Protein AF-A0A2D4WPA9-F1 (afdb_monomer)

Nearest PDB structures (foldseek):
  6ttk-assembly4_D  TM=6.549E-01  e=1.447E+00  Homo sapiens
  7xot-assembly1_A  TM=6.791E-01  e=1.625E+00  Homo sapiens
  1zvp-assembly2_B  TM=2.122E-01  e=2.532E-01  Vibrio cholerae
  6vcf-assembly2_B  TM=2.264E-01  e=2.586E+00  Nitrosotalea devaniterrae
  6vcg-assembly4_D  TM=2.294E-01  e=3.664E+00  Nitrosotalea devaniterrae

Sequence (294 aa):
MNHENDHQGMPASQEPIHELRAHLDFESESWNGSGQDLKKTADGAGKDDMNFWHDAFDPAREMSAYHRLAIEPMRMNDLLSIWKFGSTSREGRNIILDCEVACAKVDDPLKVLRTLHQRTVDLVGRDTAEGLLILDDDALALYAASFEINELQMVRVNGPIDRGDITAMLENATSGNSILEAEMRSECSVEWRLNGPAIIESRNLDMIAAALGADMARYVEAFLGLEAGNIPRPPQETMIQLLARTNSILVSPQDTQIADASIEIGIRSNVQGAIESELVFLRPHGIWQPREAA

Solvent-accessible surface area (backbone atoms only — not comparable to full-atom values): 17761 Å² total; per-residue (Å²): 136,89,85,82,90,79,85,76,79,77,86,78,86,76,67,69,60,66,55,56,54,55,72,67,60,76,85,83,85,91,79,94,79,87,83,84,89,87,83,87,86,82,88,83,87,80,92,77,100,62,95,76,86,85,75,61,67,60,80,91,45,86,71,59,83,50,46,59,48,73,41,76,65,54,55,69,70,56,50,53,55,32,52,60,63,55,54,81,52,96,68,43,37,36,35,36,77,45,72,43,67,79,45,68,72,47,99,57,54,66,61,50,51,53,52,44,56,74,60,28,75,85,69,88,70,84,85,77,89,78,90,68,45,52,28,44,76,66,48,45,51,50,48,60,69,38,36,43,66,45,32,41,30,35,36,32,31,55,65,88,78,56,71,68,59,51,51,42,27,50,55,27,48,77,70,72,42,61,45,56,75,57,35,82,52,36,48,33,37,35,41,37,28,68,93,33,55,24,39,38,35,24,61,47,64,65,36,55,19,41,47,50,18,49,50,52,21,49,53,52,22,60,77,68,73,49,63,88,84,73,46,64,57,48,58,43,69,59,40,44,54,50,42,75,73,43,54,35,86,43,74,50,77,88,44,47,48,80,53,101,56,36,38,40,35,32,28,13,61,43,97,89,50,65,65,65,31,29,46,33,40,33,63,91,74,66,43,66,44,83,43,77,51,131

Structure (mmCIF, N/CA/C/O backbone):
data_AF-A0A2D4WPA9-F1
#
_entry.id   AF-A0A2D4WPA9-F1
#
loop_
_atom_site.group_PDB
_atom_site.id
_atom_site.type_symbol
_atom_site.label_atom_id
_atom_site.label_alt_id
_atom_site.label_comp_id
_atom_site.label_asym_id
_atom_site.label_entity_id
_atom_site.label_seq_id
_atom_site.pdbx_PDB_ins_code
_atom_site.Cartn_x
_atom_site.Cartn_y
_atom_site.Cartn_z
_atom_site.occupancy
_atom_site.B_iso_or_equiv
_atom_site.auth_seq_id
_atom_site.auth_comp_id
_atom_site.auth_asym_id
_atom_site.auth_atom_id
_atom_site.pdbx_PDB_model_num
ATOM 1 N N . MET A 1 1 ? -44.478 -47.345 4.285 1.00 39.09 1 MET A N 1
ATOM 2 C CA . MET A 1 1 ? -43.467 -47.190 3.221 1.00 39.09 1 MET A CA 1
ATOM 3 C C . MET A 1 1 ? -43.540 -45.751 2.771 1.00 39.09 1 MET A C 1
ATOM 5 O O . MET A 1 1 ? -44.616 -45.298 2.409 1.00 39.09 1 MET A O 1
ATOM 9 N N . ASN A 1 2 ? -42.426 -45.058 2.966 1.00 33.72 2 ASN A N 1
ATOM 10 C CA . ASN A 1 2 ? -42.236 -43.618 2.833 1.00 33.72 2 ASN A CA 1
ATOM 11 C C . ASN A 1 2 ? -42.382 -43.153 1.382 1.00 33.72 2 ASN A C 1
ATOM 13 O O . ASN A 1 2 ? -42.003 -43.904 0.490 1.00 33.72 2 ASN A O 1
ATOM 17 N N . HIS A 1 3 ? -42.860 -41.922 1.186 1.00 36.56 3 HIS A N 1
ATOM 18 C CA . HIS A 1 3 ? -42.228 -40.884 0.359 1.00 36.56 3 HIS A CA 1
ATOM 19 C C . HIS A 1 3 ? -43.113 -39.626 0.396 1.00 36.56 3 HIS A C 1
ATOM 21 O O . HIS A 1 3 ? -44.012 -39.470 -0.423 1.00 36.56 3 HIS A O 1
ATOM 27 N N . GLU A 1 4 ? -42.849 -38.736 1.354 1.00 34.62 4 GLU A N 1
ATOM 28 C CA . GLU A 1 4 ? -43.228 -37.325 1.251 1.00 34.62 4 GLU A CA 1
ATOM 29 C C . GLU A 1 4 ? -41.962 -36.534 0.910 1.00 34.62 4 GLU A C 1
ATOM 31 O O . GLU A 1 4 ? -40.932 -36.646 1.577 1.00 34.62 4 GLU A O 1
ATOM 36 N N . ASN A 1 5 ? -42.039 -35.822 -0.213 1.00 41.00 5 ASN A N 1
ATOM 37 C CA . ASN A 1 5 ? -41.076 -34.827 -0.654 1.00 41.00 5 ASN A CA 1
ATOM 38 C C . ASN A 1 5 ? -41.314 -33.550 0.155 1.00 41.00 5 ASN A C 1
ATOM 40 O O . ASN A 1 5 ? -42.236 -32.810 -0.171 1.00 41.00 5 ASN A O 1
ATOM 44 N N . ASP A 1 6 ? -40.445 -33.264 1.120 1.00 33.81 6 ASP A N 1
ATOM 45 C CA . ASP A 1 6 ? -40.305 -31.926 1.693 1.00 33.81 6 ASP A CA 1
ATOM 46 C C . ASP A 1 6 ? -38.920 -31.377 1.342 1.00 33.81 6 ASP A C 1
ATOM 48 O O . ASP A 1 6 ? -37.936 -31.541 2.062 1.00 33.81 6 ASP A O 1
ATOM 52 N N . HIS A 1 7 ? -38.843 -30.705 0.192 1.00 36.00 7 HIS A N 1
ATOM 53 C CA . HIS A 1 7 ? -37.806 -29.712 -0.058 1.00 36.00 7 HIS A CA 1
ATOM 54 C C . HIS A 1 7 ? -38.226 -28.413 0.636 1.00 36.00 7 HIS A C 1
ATOM 56 O O . HIS A 1 7 ? -38.839 -27.540 0.024 1.00 36.00 7 HIS A O 1
ATOM 62 N N . GLN A 1 8 ? -37.899 -28.280 1.922 1.00 33.28 8 GLN A N 1
ATOM 63 C CA . GLN A 1 8 ? -37.850 -26.968 2.558 1.00 33.28 8 GLN A CA 1
ATOM 64 C C . GLN A 1 8 ? -36.519 -26.308 2.197 1.00 33.28 8 GLN A C 1
ATOM 66 O O . GLN A 1 8 ? -35.442 -26.792 2.546 1.00 33.28 8 GLN A O 1
ATOM 71 N N . GLY A 1 9 ? -36.619 -25.223 1.429 1.00 28.89 9 GLY A N 1
ATOM 72 C CA . GLY A 1 9 ? -35.503 -24.351 1.103 1.00 28.89 9 GLY A CA 1
ATOM 73 C C . GLY A 1 9 ? -34.914 -23.745 2.371 1.00 28.89 9 GLY A C 1
ATOM 74 O O . GLY A 1 9 ? -35.620 -23.124 3.162 1.00 28.89 9 GLY A O 1
ATOM 75 N N . MET A 1 10 ? -33.609 -23.928 2.543 1.00 29.67 10 MET A N 1
ATOM 76 C CA . MET A 1 10 ? -32.817 -23.124 3.464 1.00 29.67 10 MET A CA 1
ATOM 77 C C . MET A 1 10 ? -32.814 -21.671 2.971 1.00 29.67 10 MET A C 1
ATOM 79 O O . MET A 1 10 ? -32.539 -21.456 1.786 1.00 29.67 10 MET A O 1
ATOM 83 N N . PRO A 1 11 ? -33.084 -20.668 3.822 1.00 33.34 11 PRO A N 1
ATOM 84 C CA . PRO A 1 11 ? -32.748 -19.301 3.475 1.00 33.34 11 PRO A CA 1
ATOM 85 C C . PRO A 1 11 ? -31.222 -19.155 3.535 1.00 33.34 11 PRO A C 1
ATOM 87 O O . PRO A 1 11 ? -30.592 -19.421 4.557 1.00 33.34 11 PRO A O 1
ATOM 90 N N . ALA A 1 12 ? -30.635 -18.780 2.402 1.00 35.66 12 ALA A N 1
ATOM 91 C CA . ALA A 1 12 ? -29.266 -18.303 2.317 1.00 35.66 12 ALA A CA 1
ATOM 92 C C . ALA A 1 12 ? -29.187 -16.835 2.772 1.00 35.66 12 ALA A C 1
ATOM 94 O O . ALA A 1 12 ? -30.165 -16.098 2.663 1.00 35.66 12 ALA A O 1
ATOM 95 N N . SER A 1 13 ? -27.982 -16.463 3.216 1.00 39.12 13 SER A N 1
ATOM 96 C CA . SER A 1 13 ? -27.465 -15.121 3.527 1.00 39.12 13 SER A CA 1
ATOM 97 C C . SER A 1 13 ? -28.061 -14.399 4.742 1.00 39.12 13 SER A C 1
ATOM 99 O O . SER A 1 13 ? -28.904 -13.516 4.606 1.00 39.12 13 SER A O 1
ATOM 101 N N . GLN A 1 14 ? -27.526 -14.715 5.924 1.00 31.95 14 GLN A N 1
ATOM 102 C CA . GLN A 1 14 ? -27.353 -13.738 7.002 1.00 31.95 14 GLN A CA 1
ATOM 103 C C . GLN A 1 14 ? -25.859 -13.399 7.091 1.00 31.95 14 GLN A C 1
ATOM 105 O O . GLN A 1 14 ? -25.016 -14.296 7.076 1.00 31.95 14 GLN A O 1
ATOM 110 N N . GLU A 1 15 ? -25.540 -12.105 7.098 1.00 35.97 15 GLU A N 1
ATOM 111 C CA . GLU A 1 15 ? -24.182 -11.569 7.217 1.00 35.97 15 GLU A CA 1
ATOM 112 C C . GLU A 1 15 ? -23.576 -11.968 8.574 1.00 35.97 15 GLU A C 1
ATOM 114 O O . GLU A 1 15 ? -24.039 -11.487 9.612 1.00 35.97 15 GLU A O 1
ATOM 119 N N . PRO A 1 16 ? -22.525 -12.811 8.610 1.00 38.59 16 PRO A N 1
ATOM 120 C CA . PRO A 1 16 ? -22.039 -13.389 9.865 1.00 38.59 16 PRO A CA 1
ATOM 121 C C . PRO A 1 16 ? -21.521 -12.343 10.859 1.00 38.59 16 PRO A C 1
ATOM 123 O O . PRO A 1 16 ? -21.517 -12.573 12.066 1.00 38.59 16 PRO A O 1
ATOM 126 N N . ILE A 1 17 ? -21.063 -11.185 10.371 1.00 38.66 17 ILE A N 1
ATOM 127 C CA . ILE A 1 17 ? -20.378 -10.187 11.200 1.00 38.66 17 ILE A CA 1
ATOM 128 C C . ILE A 1 17 ? -21.333 -9.178 11.826 1.00 38.66 17 ILE A C 1
ATOM 130 O O . ILE A 1 17 ? -21.086 -8.768 12.959 1.00 38.66 17 ILE A O 1
ATOM 134 N N . HIS A 1 18 ? -22.442 -8.830 11.171 1.00 33.34 18 HIS A N 1
ATOM 135 C CA . HIS A 1 18 ? -23.473 -8.013 11.812 1.00 33.34 18 HIS A CA 1
ATOM 136 C C . HIS A 1 18 ? -24.109 -8.753 12.998 1.00 33.34 18 HIS A C 1
ATOM 138 O O . HIS A 1 18 ? -24.313 -8.143 14.045 1.00 33.34 18 HIS A O 1
ATOM 144 N N . GLU A 1 19 ? -24.305 -10.074 12.901 1.00 32.19 19 GLU A N 1
ATOM 145 C CA . GLU A 1 19 ? -24.762 -10.904 14.028 1.00 32.19 19 GLU A CA 1
ATOM 146 C C . GLU A 1 19 ? -23.682 -11.103 15.105 1.00 32.19 19 GLU A C 1
ATOM 148 O O . GLU A 1 19 ? -23.977 -11.009 16.296 1.00 32.19 19 GLU A O 1
ATOM 153 N N . LEU A 1 20 ? -22.410 -11.300 14.729 1.00 33.03 20 LEU A N 1
ATOM 154 C CA . LEU A 1 20 ? -21.301 -11.375 15.696 1.00 33.03 20 LEU A CA 1
ATOM 155 C C . LEU A 1 20 ? -21.081 -10.052 16.450 1.00 33.03 20 LEU A C 1
ATOM 157 O O . LEU A 1 20 ? -20.735 -10.084 17.631 1.00 33.03 20 LEU A O 1
ATOM 161 N N . ARG A 1 21 ? -21.293 -8.905 15.789 1.00 33.47 21 ARG A N 1
ATOM 162 C CA . ARG A 1 21 ? -21.271 -7.567 16.404 1.00 33.47 21 ARG A CA 1
ATOM 163 C C . ARG A 1 21 ? -22.484 -7.363 17.316 1.00 33.47 21 ARG A C 1
ATOM 165 O O . ARG A 1 21 ? -22.299 -6.942 18.450 1.00 33.47 21 ARG A O 1
ATOM 172 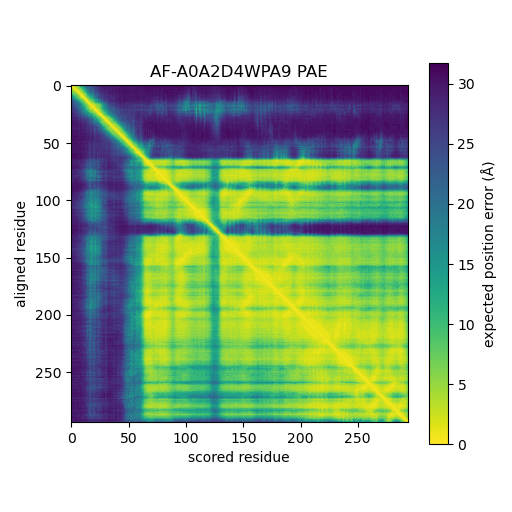N N . ALA A 1 22 ? -23.680 -7.768 16.885 1.00 35.09 22 ALA A N 1
ATOM 173 C CA . ALA A 1 22 ? -24.897 -7.709 17.701 1.00 35.09 22 ALA A CA 1
ATOM 174 C C . ALA A 1 22 ? -24.840 -8.614 18.950 1.00 35.09 22 ALA A C 1
ATOM 176 O O . ALA A 1 22 ? -25.460 -8.316 19.964 1.00 35.09 22 ALA A O 1
ATOM 177 N N . HIS A 1 23 ? -24.069 -9.707 18.927 1.00 32.44 23 HIS A N 1
ATOM 178 C CA . HIS A 1 23 ? -23.844 -10.559 20.104 1.00 32.44 23 HIS A CA 1
ATOM 179 C C . HIS A 1 23 ? -22.839 -9.993 21.123 1.00 32.44 23 HIS A C 1
ATOM 181 O O . HIS A 1 23 ? -22.678 -10.572 22.200 1.00 32.44 23 HIS A O 1
ATOM 187 N N . LEU A 1 24 ? -22.157 -8.892 20.797 1.00 35.00 24 LEU A N 1
ATOM 188 C CA . LEU A 1 24 ? -21.303 -8.145 21.725 1.00 35.00 24 LEU A CA 1
ATOM 189 C C . LEU A 1 24 ? -22.039 -6.959 22.374 1.00 35.00 24 LEU A C 1
ATOM 191 O O . LEU A 1 24 ? -21.491 -6.361 23.302 1.00 35.00 24 LEU A O 1
ATOM 195 N N . ASP A 1 25 ? -23.280 -6.675 21.959 1.00 30.05 25 ASP A N 1
ATOM 196 C CA . ASP A 1 25 ? -24.160 -5.712 22.620 1.00 30.05 25 ASP A CA 1
ATOM 197 C C . ASP A 1 25 ? -24.739 -6.336 23.897 1.00 30.05 25 ASP A C 1
ATOM 199 O O . ASP A 1 25 ? -25.668 -7.147 23.881 1.00 30.05 25 ASP A O 1
ATOM 203 N N . PHE A 1 26 ? -24.174 -5.961 25.042 1.00 28.86 26 PHE A N 1
ATOM 204 C CA . PHE A 1 26 ? -24.827 -6.168 26.328 1.00 28.86 26 PHE A CA 1
ATOM 205 C C . PHE A 1 26 ? -25.974 -5.147 26.457 1.00 28.86 26 PHE A C 1
ATOM 207 O O . PHE A 1 26 ? -25.735 -3.944 26.429 1.00 28.86 26 PHE A O 1
ATOM 214 N N . GLU A 1 27 ? -27.209 -5.648 26.574 1.00 26.61 27 GLU A N 1
ATOM 215 C C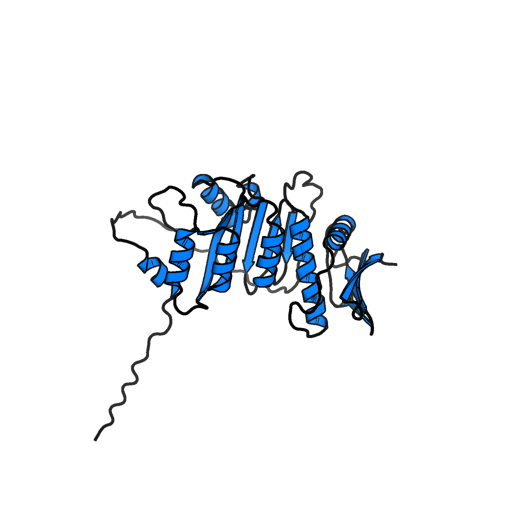A . GLU A 1 27 ? -28.458 -4.940 26.931 1.00 26.61 27 GLU A CA 1
ATOM 216 C C . GLU A 1 27 ? -28.228 -3.745 27.892 1.00 26.61 27 GLU A C 1
ATOM 218 O O . GLU A 1 27 ? -27.444 -3.856 28.831 1.00 26.61 27 GLU A O 1
ATOM 223 N N . SER A 1 28 ? -28.911 -2.596 27.862 1.00 27.03 28 SER A N 1
ATOM 224 C CA . SER A 1 28 ? -29.999 -2.015 27.065 1.00 27.03 28 SER A CA 1
ATOM 225 C C . SER A 1 28 ? -30.259 -0.612 27.649 1.00 27.03 28 SER A C 1
ATOM 227 O O . SER A 1 28 ? -30.214 -0.485 28.869 1.00 27.03 28 SER A O 1
ATOM 229 N N . GLU A 1 29 ? -30.641 0.389 26.852 1.00 24.69 29 GLU A N 1
ATOM 230 C CA . GLU A 1 29 ? -31.833 1.213 27.134 1.00 24.69 29 GLU A CA 1
ATOM 231 C C . GLU A 1 29 ? -32.173 2.118 25.939 1.00 24.69 29 GLU A C 1
ATOM 233 O O . GLU A 1 29 ? -31.352 2.844 25.387 1.00 24.69 29 GLU A O 1
ATOM 238 N N . SER A 1 30 ? -33.429 2.014 25.516 1.00 27.59 30 SER A N 1
ATOM 239 C CA . SER A 1 30 ? -34.015 2.648 24.341 1.00 27.59 30 SER A CA 1
ATOM 240 C C . SER A 1 30 ? -34.142 4.164 24.484 1.00 27.59 30 SER A C 1
ATOM 242 O O . SER A 1 30 ? -34.733 4.641 25.458 1.00 27.59 30 SER A O 1
ATOM 244 N N . TRP A 1 31 ? -33.756 4.910 23.448 1.00 25.52 31 TRP A N 1
ATOM 245 C CA . TRP A 1 31 ? -34.232 6.278 23.255 1.00 25.52 31 TRP A CA 1
ATOM 246 C C . TRP A 1 31 ? -34.827 6.462 21.856 1.00 25.52 31 TRP A C 1
ATOM 248 O O . TRP A 1 31 ? -34.162 6.287 20.839 1.00 25.52 31 TRP A O 1
ATOM 258 N N . ASN A 1 32 ? -36.121 6.789 21.827 1.00 32.06 32 ASN A N 1
ATOM 259 C CA . ASN A 1 32 ? -36.870 7.161 20.633 1.00 32.06 32 ASN A CA 1
ATOM 260 C C . ASN A 1 32 ? -36.455 8.569 20.188 1.00 32.06 32 ASN A C 1
ATOM 262 O O . ASN A 1 32 ? -36.718 9.538 20.900 1.00 32.06 32 ASN A O 1
ATOM 266 N N . GLY A 1 33 ? -35.883 8.687 18.992 1.00 27.03 33 GLY A N 1
ATOM 267 C CA . GLY A 1 33 ? -35.558 9.962 18.354 1.00 27.03 33 GLY A CA 1
ATOM 268 C C . GLY A 1 33 ? -35.933 9.932 16.878 1.00 27.03 33 GLY A C 1
ATOM 269 O O . GLY A 1 33 ? -35.216 9.391 16.050 1.00 27.03 33 GLY A O 1
ATOM 270 N N . SER A 1 34 ? -37.100 10.479 16.565 1.00 27.34 34 SER A N 1
ATOM 271 C CA . SER A 1 34 ? -37.659 10.651 15.226 1.00 27.34 34 SER A CA 1
ATOM 272 C C . SER A 1 34 ? -36.851 11.603 14.334 1.00 27.34 34 SER A C 1
ATOM 274 O O . SER A 1 34 ? -36.525 12.699 14.785 1.00 27.34 34 SER A O 1
ATOM 276 N N . GLY A 1 35 ? -36.775 11.297 13.033 1.00 25.38 35 GLY A N 1
ATOM 277 C CA . GLY A 1 35 ? -37.121 12.287 12.003 1.00 25.38 35 GLY A CA 1
ATOM 278 C C . GLY A 1 35 ? -36.128 12.541 10.861 1.00 25.38 35 GLY A C 1
ATOM 279 O O . GLY A 1 35 ? -35.092 13.151 11.075 1.00 25.38 35 GLY A O 1
ATOM 280 N N . GLN A 1 36 ? -36.611 12.232 9.646 1.00 28.16 36 GLN A N 1
ATOM 281 C CA . GLN A 1 36 ? -36.424 12.954 8.368 1.00 28.16 36 GLN A CA 1
ATOM 282 C C . GLN A 1 36 ? -35.082 12.786 7.632 1.00 28.16 36 GLN A C 1
ATOM 284 O O . GLN A 1 36 ? -34.040 13.257 8.055 1.00 28.16 36 GLN A O 1
ATOM 289 N N . ASP A 1 37 ? -35.080 11.977 6.567 1.00 28.56 37 ASP A N 1
ATOM 290 C CA . ASP A 1 37 ? -35.352 12.355 5.159 1.00 28.56 37 ASP A CA 1
ATOM 291 C C . ASP A 1 37 ? -34.144 13.019 4.487 1.00 28.56 37 ASP A C 1
ATOM 293 O O . ASP A 1 37 ? -33.865 14.184 4.741 1.00 28.56 37 ASP A O 1
ATOM 297 N N . LEU A 1 38 ? -33.531 12.329 3.516 1.00 29.67 38 LEU A N 1
ATOM 298 C CA . LEU A 1 38 ? -33.080 12.953 2.268 1.00 29.67 38 LEU A CA 1
ATOM 299 C C . LEU A 1 38 ? -32.934 11.913 1.147 1.00 29.67 38 LEU A C 1
ATOM 301 O O . LEU A 1 38 ? -32.297 10.871 1.268 1.00 29.67 38 LEU A O 1
ATOM 305 N N . LYS A 1 39 ? -33.626 12.219 0.049 1.00 29.94 39 LYS A N 1
ATOM 306 C CA . LYS A 1 39 ? -33.758 11.449 -1.187 1.00 29.94 39 LYS A CA 1
ATOM 307 C C . LYS A 1 39 ? -32.549 11.637 -2.109 1.00 29.94 39 LYS A C 1
ATOM 309 O O . LYS A 1 39 ? -32.106 12.759 -2.302 1.00 29.94 39 LYS A O 1
ATOM 314 N N . LYS A 1 40 ? -32.217 10.538 -2.798 1.00 29.59 40 LYS A N 1
ATOM 315 C CA . LYS A 1 40 ? -31.890 10.387 -4.234 1.00 29.59 40 LYS A CA 1
ATOM 316 C C . LYS A 1 40 ? -31.142 11.528 -4.942 1.00 29.59 40 LYS A C 1
ATOM 318 O O . LYS A 1 40 ? -31.755 12.540 -5.258 1.00 29.59 40 LYS A O 1
ATOM 323 N N . THR A 1 41 ? -30.002 11.165 -5.526 1.00 28.70 41 THR A N 1
ATOM 324 C CA . THR A 1 41 ? -29.766 11.335 -6.972 1.00 28.70 41 THR A CA 1
ATOM 325 C C . THR A 1 41 ? -28.960 10.157 -7.506 1.00 28.70 41 THR A C 1
ATOM 327 O O . THR A 1 41 ? -28.086 9.632 -6.826 1.00 28.70 41 THR A O 1
ATOM 330 N N . ALA A 1 42 ? -29.344 9.724 -8.701 1.00 29.48 42 ALA A N 1
ATOM 331 C CA . ALA A 1 42 ? -28.822 8.588 -9.435 1.00 29.48 42 ALA A CA 1
ATOM 332 C C . ALA A 1 42 ? -27.912 9.048 -10.588 1.00 29.48 42 ALA A C 1
ATOM 334 O O . ALA A 1 42 ? -27.917 10.224 -10.950 1.00 29.48 42 ALA A O 1
ATOM 335 N N . ASP A 1 43 ? -27.282 8.041 -11.193 1.00 27.16 43 ASP A N 1
ATOM 336 C CA . ASP A 1 43 ? -26.805 7.946 -12.578 1.00 27.16 43 ASP A CA 1
ATOM 337 C C . ASP A 1 43 ? -25.397 8.456 -12.918 1.00 27.16 43 ASP A C 1
ATOM 339 O O . ASP A 1 43 ? -25.078 9.635 -12.798 1.00 27.16 43 ASP A O 1
ATOM 343 N N . GLY A 1 44 ? -24.592 7.543 -13.484 1.00 26.66 44 GLY A N 1
ATOM 344 C CA . GLY A 1 44 ? -23.407 7.893 -14.271 1.00 26.66 44 GLY A CA 1
ATOM 345 C C . GLY A 1 44 ? -22.353 6.795 -14.409 1.00 26.66 44 GLY A C 1
ATOM 346 O O . GLY A 1 44 ? -21.274 6.916 -13.850 1.00 26.66 44 GLY A O 1
ATOM 347 N N . ALA A 1 45 ? -22.649 5.734 -15.162 1.00 30.34 45 ALA A N 1
ATOM 348 C CA . ALA A 1 45 ? -21.690 4.700 -15.559 1.00 30.34 45 ALA A CA 1
ATOM 349 C C . ALA A 1 45 ? -20.637 5.214 -16.566 1.00 30.34 45 ALA A C 1
ATOM 351 O O . ALA A 1 45 ? -20.976 5.979 -17.468 1.00 30.34 45 ALA A O 1
ATOM 352 N N . GLY A 1 46 ? -19.407 4.691 -16.503 1.00 26.58 46 GLY A N 1
ATOM 353 C CA . GLY A 1 46 ? -18.413 4.844 -17.571 1.00 26.58 46 GLY A CA 1
ATOM 354 C C . GLY A 1 46 ? -17.065 4.204 -17.237 1.00 26.58 46 GLY A C 1
ATOM 355 O O . GLY A 1 46 ? -16.378 4.665 -16.341 1.00 26.58 46 GLY A O 1
ATOM 356 N N . LYS A 1 47 ? -16.730 3.127 -17.956 1.00 36.06 47 LYS A N 1
ATOM 357 C CA . LYS A 1 47 ? -15.454 2.394 -17.941 1.00 36.06 47 LYS A CA 1
ATOM 358 C C . LYS A 1 47 ? -14.271 3.291 -18.318 1.00 36.06 47 LYS A C 1
ATOM 360 O O . LYS A 1 47 ? -14.408 4.004 -19.303 1.00 36.06 47 LYS A O 1
ATOM 365 N N . ASP A 1 48 ? -13.134 3.111 -17.644 1.00 31.03 48 ASP A N 1
ATOM 366 C CA . ASP A 1 48 ? -11.783 3.156 -18.226 1.00 31.03 48 ASP A CA 1
ATOM 367 C C . ASP A 1 48 ? -10.792 2.467 -17.261 1.00 31.03 48 ASP A C 1
ATOM 369 O O . ASP A 1 48 ? -10.518 2.968 -16.175 1.00 31.03 48 ASP A O 1
ATOM 373 N N . ASP A 1 49 ? -10.288 1.290 -17.658 1.00 34.00 49 ASP A N 1
ATOM 374 C CA . ASP A 1 49 ? -9.194 0.556 -16.997 1.00 34.00 49 ASP A CA 1
ATOM 375 C C . ASP A 1 49 ? -7.852 1.195 -17.398 1.00 34.00 49 ASP A C 1
ATOM 377 O O . ASP A 1 49 ? -7.184 0.749 -18.336 1.00 34.00 49 ASP A O 1
ATOM 381 N N . MET A 1 50 ? -7.473 2.282 -16.730 1.00 36.22 50 MET A N 1
ATOM 382 C CA . MET A 1 50 ? -6.185 2.958 -16.898 1.00 36.22 50 MET A CA 1
ATOM 383 C C . MET A 1 50 ? -5.679 3.350 -15.509 1.00 36.22 50 MET A C 1
ATOM 385 O O . MET A 1 50 ? -6.248 4.254 -14.905 1.00 36.22 50 MET A O 1
ATOM 389 N N . ASN A 1 51 ? -4.606 2.715 -15.022 1.00 39.50 51 ASN A N 1
ATOM 390 C CA . ASN A 1 51 ? -3.933 3.121 -13.782 1.00 39.50 51 ASN A CA 1
ATOM 391 C C . ASN A 1 51 ? -3.477 4.587 -13.924 1.00 39.50 51 ASN A C 1
ATOM 393 O O . ASN A 1 51 ? -2.481 4.880 -14.595 1.00 39.50 51 ASN A O 1
ATOM 397 N N . PHE A 1 52 ? -4.240 5.513 -13.345 1.00 39.06 52 PHE A N 1
ATOM 398 C CA . PHE A 1 52 ? -4.116 6.949 -13.577 1.00 39.06 52 PHE A CA 1
ATOM 399 C C . PHE A 1 52 ? -3.452 7.628 -12.375 1.00 39.06 52 PHE A C 1
ATOM 401 O O . PHE A 1 52 ? -4.030 7.742 -11.297 1.00 39.06 52 PHE A O 1
ATOM 408 N N . TRP A 1 53 ? -2.222 8.101 -12.571 1.00 51.12 53 TRP A N 1
ATOM 409 C CA . TRP A 1 53 ? -1.401 8.743 -11.545 1.00 51.12 53 TRP A CA 1
ATOM 410 C C . TRP A 1 53 ? -1.280 10.238 -11.829 1.00 51.12 53 TRP A C 1
ATOM 412 O O . TRP A 1 53 ? -0.363 10.650 -12.534 1.00 51.12 53 TRP A O 1
ATOM 422 N N . HIS A 1 54 ? -2.209 11.052 -11.323 1.00 37.69 54 HIS A N 1
ATOM 423 C CA . HIS A 1 54 ? -2.236 12.486 -11.653 1.00 37.69 54 HIS A CA 1
ATOM 424 C C . HIS A 1 54 ? -1.910 13.454 -10.507 1.00 37.69 54 HIS A C 1
ATOM 426 O O . HIS A 1 54 ? -1.695 14.630 -10.782 1.00 37.69 54 HIS A O 1
ATOM 432 N N . ASP A 1 55 ? -1.770 12.979 -9.264 1.00 41.44 55 ASP A N 1
ATOM 433 C CA . ASP A 1 55 ? -1.721 13.868 -8.086 1.00 41.44 55 ASP A CA 1
ATOM 434 C C . ASP A 1 55 ? -0.438 13.783 -7.241 1.00 41.44 55 ASP A C 1
ATOM 436 O O . ASP A 1 55 ? -0.391 14.302 -6.125 1.00 41.44 55 ASP A O 1
ATOM 440 N N . ALA A 1 56 ? 0.629 13.146 -7.732 1.00 43.81 56 ALA A N 1
ATOM 441 C CA . ALA A 1 56 ? 1.808 12.912 -6.896 1.00 43.81 56 ALA A CA 1
ATOM 442 C C . ALA A 1 56 ? 2.608 14.192 -6.571 1.00 43.81 56 ALA A C 1
ATOM 444 O O . ALA A 1 56 ? 3.214 14.252 -5.504 1.00 43.81 56 ALA A O 1
ATOM 445 N N . PHE A 1 57 ? 2.616 15.215 -7.433 1.00 44.53 57 PHE A N 1
ATOM 446 C CA . PHE A 1 57 ? 3.459 16.403 -7.245 1.00 44.53 57 PHE A CA 1
ATOM 447 C C . PHE A 1 57 ? 2.852 17.644 -7.920 1.00 44.53 57 PHE A C 1
ATOM 449 O O . PHE A 1 57 ? 3.255 18.025 -9.016 1.00 44.53 57 PHE A O 1
ATOM 456 N N . ASP A 1 58 ? 1.889 18.294 -7.262 1.00 38.56 58 ASP A N 1
ATOM 457 C CA . ASP A 1 58 ? 1.537 19.688 -7.561 1.00 38.56 58 ASP A CA 1
ATOM 458 C C . ASP A 1 58 ? 2.608 20.611 -6.938 1.00 38.56 58 ASP A C 1
ATOM 460 O O . ASP A 1 58 ? 2.681 20.701 -5.710 1.00 38.56 58 ASP A O 1
ATOM 464 N N . PRO A 1 59 ? 3.441 21.320 -7.725 1.00 37.25 59 PRO A N 1
ATOM 465 C CA . PRO A 1 59 ? 4.448 22.237 -7.190 1.00 37.25 59 PRO A CA 1
ATOM 466 C C . PRO A 1 59 ? 3.832 23.455 -6.485 1.00 37.25 59 PRO A C 1
ATOM 468 O O . PRO A 1 59 ? 4.508 24.107 -5.696 1.00 37.25 59 PRO A O 1
ATOM 471 N N . ALA A 1 60 ? 2.553 23.774 -6.726 1.00 37.78 60 ALA A N 1
ATOM 472 C CA . ALA A 1 60 ? 1.840 24.795 -5.958 1.00 37.78 60 ALA A CA 1
ATOM 473 C C . ALA A 1 60 ? 1.472 24.309 -4.541 1.00 37.78 60 ALA A C 1
ATOM 475 O O . ALA A 1 60 ? 1.142 25.125 -3.678 1.00 37.78 60 ALA A O 1
ATOM 476 N N . ARG A 1 61 ? 1.605 23.001 -4.265 1.00 41.19 61 ARG A N 1
ATOM 477 C CA . ARG A 1 61 ? 1.628 22.414 -2.920 1.00 41.19 61 ARG A CA 1
ATOM 478 C C . ARG A 1 61 ? 3.059 22.313 -2.375 1.00 41.19 61 ARG A C 1
ATOM 480 O O . ARG A 1 61 ? 3.409 21.325 -1.740 1.00 41.19 61 ARG A O 1
ATOM 487 N N . GLU A 1 62 ? 3.840 23.392 -2.420 1.00 34.56 62 GLU A N 1
ATOM 488 C CA . GLU A 1 62 ? 4.996 23.594 -1.512 1.00 34.56 62 GLU A CA 1
ATOM 489 C C . GLU A 1 62 ? 4.598 23.597 -0.001 1.00 34.56 62 GLU A C 1
ATOM 491 O O . GLU A 1 62 ? 5.399 23.917 0.875 1.00 34.56 62 GLU A O 1
ATOM 496 N N . MET A 1 63 ? 3.366 23.174 0.324 1.00 36.00 63 MET A N 1
ATOM 497 C CA . MET A 1 63 ? 2.856 22.792 1.642 1.00 36.00 63 MET A CA 1
ATOM 498 C C . MET A 1 63 ? 2.187 21.394 1.684 1.00 36.00 63 MET A C 1
ATOM 500 O O . MET A 1 63 ? 1.355 21.161 2.562 1.00 36.00 63 MET A O 1
ATOM 504 N N . SER A 1 64 ? 2.456 20.443 0.777 1.00 49.09 64 SER A N 1
ATOM 505 C CA . SER A 1 64 ? 1.944 19.075 0.976 1.00 49.09 64 SER A CA 1
ATOM 506 C C . SER A 1 64 ? 2.701 18.435 2.137 1.00 49.09 64 SER A C 1
ATOM 508 O O . SER A 1 64 ? 3.834 17.981 1.994 1.00 49.09 64 SER A O 1
ATOM 510 N N . ALA A 1 65 ? 2.086 18.416 3.317 1.00 66.12 65 ALA A N 1
ATOM 511 C CA . ALA A 1 65 ? 2.692 17.898 4.540 1.00 66.12 65 ALA A CA 1
ATOM 512 C C . ALA A 1 65 ? 2.887 16.358 4.530 1.00 66.12 65 ALA A C 1
ATOM 514 O O . ALA A 1 65 ? 3.316 15.788 5.535 1.00 66.12 65 ALA A O 1
ATOM 515 N N . TYR A 1 66 ? 2.540 15.693 3.421 1.00 80.31 66 TYR A N 1
ATOM 516 C CA . TYR A 1 66 ? 2.586 14.252 3.189 1.00 80.31 66 TYR A CA 1
ATOM 517 C C . TYR A 1 66 ? 2.628 13.935 1.682 1.00 80.31 66 TYR A C 1
ATOM 519 O O . TYR A 1 66 ? 2.330 14.786 0.844 1.00 80.31 66 TYR A O 1
ATOM 527 N N . HIS A 1 67 ? 2.983 12.696 1.353 1.00 84.75 67 HIS A N 1
ATOM 528 C CA . HIS A 1 67 ? 2.994 12.114 0.012 1.00 84.75 67 HIS A CA 1
ATOM 529 C C . HIS A 1 67 ? 1.790 11.182 -0.175 1.00 84.75 67 HIS A C 1
ATOM 531 O O . HIS A 1 67 ? 1.365 10.552 0.792 1.00 84.75 67 HIS A O 1
ATOM 537 N N . ARG A 1 68 ? 1.275 11.048 -1.404 1.00 85.50 68 ARG A N 1
ATOM 538 C CA . ARG A 1 68 ? 0.117 10.199 -1.744 1.00 85.50 68 ARG A CA 1
ATOM 539 C C . ARG A 1 68 ? 0.416 9.307 -2.949 1.00 85.50 68 ARG A C 1
ATOM 541 O O . ARG A 1 68 ? 1.030 9.755 -3.913 1.00 85.50 68 ARG A O 1
ATOM 548 N N . LEU A 1 69 ? -0.036 8.056 -2.895 1.00 84.75 69 LEU A N 1
ATOM 549 C CA . LEU A 1 69 ? 0.185 7.028 -3.911 1.00 84.75 69 LEU A CA 1
ATOM 550 C C . LEU A 1 69 ? -1.072 6.152 -4.065 1.00 84.75 69 LEU A C 1
ATOM 552 O O . LEU A 1 69 ? -1.485 5.531 -3.098 1.00 84.75 69 LEU A O 1
ATOM 556 N N . ALA A 1 70 ? -1.662 6.070 -5.259 1.00 83.56 70 ALA A N 1
ATOM 557 C CA . ALA A 1 70 ? -2.803 5.206 -5.583 1.00 83.56 70 ALA A CA 1
ATOM 558 C C . ALA A 1 70 ? -2.406 3.988 -6.455 1.00 83.56 70 ALA A C 1
ATOM 560 O O . ALA A 1 70 ? -2.317 4.109 -7.669 1.00 83.56 70 ALA A O 1
ATOM 561 N N . ILE A 1 71 ? -2.175 2.810 -5.858 1.00 81.25 71 ILE A N 1
ATOM 562 C CA . ILE A 1 71 ? -1.742 1.577 -6.556 1.00 81.25 71 ILE A CA 1
ATOM 563 C C . ILE A 1 71 ? -2.933 0.692 -6.934 1.00 81.25 71 ILE A C 1
ATOM 565 O O . ILE A 1 71 ? -3.704 0.301 -6.063 1.00 81.25 71 ILE A O 1
ATOM 569 N N . GLU A 1 72 ? -3.013 0.246 -8.189 1.00 75.19 72 GLU A N 1
ATOM 570 C CA . GLU A 1 72 ? -4.088 -0.630 -8.679 1.00 75.19 72 GLU A CA 1
ATOM 571 C C . GLU A 1 72 ? -3.600 -2.027 -9.120 1.00 75.19 72 GLU A C 1
ATOM 573 O O . GLU A 1 72 ? -2.760 -2.160 -10.022 1.00 75.19 72 GLU A O 1
ATOM 578 N N . PRO A 1 73 ? -4.198 -3.112 -8.590 1.00 76.25 73 PRO A N 1
ATOM 579 C CA . PRO A 1 73 ? -4.575 -3.351 -7.191 1.00 76.25 73 PRO A CA 1
ATOM 580 C C . PRO A 1 73 ? -3.399 -3.911 -6.360 1.00 76.25 73 PRO A C 1
ATOM 582 O O . PRO A 1 73 ? -2.596 -4.721 -6.841 1.00 76.25 73 PRO A O 1
ATOM 585 N N . MET A 1 74 ? -3.317 -3.516 -5.083 1.00 85.50 74 MET A N 1
ATOM 586 C CA . MET A 1 74 ? -2.320 -4.001 -4.112 1.00 85.50 74 MET A CA 1
ATOM 587 C C . MET A 1 74 ? -2.838 -5.216 -3.331 1.00 85.50 74 MET A C 1
ATOM 589 O O . MET A 1 74 ? -3.996 -5.259 -2.932 1.00 85.50 74 MET A O 1
ATOM 593 N N . ARG A 1 75 ? -1.978 -6.193 -3.022 1.00 86.69 75 ARG A N 1
ATOM 594 C CA . ARG A 1 75 ? -2.351 -7.317 -2.144 1.00 86.69 75 ARG A CA 1
ATOM 595 C C . ARG A 1 75 ? -2.268 -6.911 -0.673 1.00 86.69 75 ARG A C 1
ATOM 597 O O . ARG A 1 75 ? -1.313 -6.251 -0.272 1.00 86.69 75 ARG A O 1
ATOM 604 N N . MET A 1 76 ? -3.181 -7.417 0.158 1.00 87.75 76 MET A N 1
ATOM 605 C CA . MET A 1 76 ? -3.172 -7.167 1.609 1.00 87.75 76 MET A CA 1
ATOM 606 C C . MET A 1 76 ? -1.828 -7.533 2.269 1.00 87.75 76 MET A C 1
ATOM 608 O O . MET A 1 76 ? -1.317 -6.790 3.099 1.00 87.75 76 MET A O 1
ATOM 612 N N . ASN A 1 77 ? -1.197 -8.643 1.871 1.00 86.75 77 ASN A N 1
ATOM 613 C CA . ASN A 1 77 ? 0.106 -9.034 2.427 1.00 86.75 77 ASN A CA 1
ATOM 614 C C . ASN A 1 77 ? 1.224 -8.035 2.088 1.00 86.75 77 ASN A C 1
ATOM 616 O O . ASN A 1 77 ? 2.093 -7.781 2.925 1.00 86.75 77 ASN A O 1
ATOM 620 N N . ASP A 1 78 ? 1.199 -7.459 0.883 1.00 87.88 78 ASP A N 1
ATOM 621 C CA . ASP A 1 78 ? 2.142 -6.409 0.505 1.00 87.88 78 ASP A CA 1
ATOM 622 C C . ASP A 1 78 ? 1.880 -5.150 1.321 1.00 87.88 78 ASP A C 1
ATOM 624 O O . ASP A 1 78 ? 2.823 -4.621 1.912 1.00 87.88 78 ASP A O 1
ATOM 628 N N . LEU A 1 79 ? 0.610 -4.751 1.451 1.00 89.62 79 LEU A N 1
ATOM 629 C CA . LEU A 1 79 ? 0.203 -3.620 2.280 1.00 89.62 79 LEU A CA 1
ATOM 630 C C . LEU A 1 79 ? 0.711 -3.764 3.717 1.00 89.62 79 LEU A C 1
ATOM 632 O O . LEU A 1 79 ? 1.391 -2.872 4.209 1.00 89.62 79 LEU A O 1
ATOM 636 N N . LEU A 1 80 ? 0.457 -4.893 4.381 1.00 88.12 80 LEU A N 1
ATOM 637 C CA . LEU A 1 80 ? 0.907 -5.127 5.760 1.00 88.12 80 LEU A CA 1
ATOM 638 C C . LEU A 1 80 ? 2.435 -5.123 5.883 1.00 88.12 80 LEU A C 1
ATOM 640 O O . LEU A 1 80 ? 2.985 -4.637 6.872 1.00 88.12 80 LEU A O 1
ATOM 644 N N . SER A 1 81 ? 3.136 -5.648 4.875 1.00 85.88 81 SER A N 1
ATOM 645 C CA . SER A 1 81 ? 4.597 -5.616 4.821 1.00 85.88 81 SER A CA 1
ATOM 646 C C . SER A 1 81 ? 5.134 -4.185 4.706 1.00 85.88 81 SER A C 1
ATOM 648 O O . SER A 1 81 ? 6.088 -3.843 5.406 1.00 85.88 81 SER A O 1
ATOM 650 N N . ILE A 1 82 ? 4.520 -3.351 3.864 1.00 87.25 82 ILE A N 1
ATOM 651 C CA . ILE A 1 82 ? 4.847 -1.926 3.713 1.00 87.25 82 ILE A CA 1
ATOM 652 C C . ILE A 1 82 ? 4.496 -1.161 4.993 1.00 87.25 82 ILE A C 1
ATOM 654 O O . ILE A 1 82 ? 5.289 -0.351 5.466 1.00 87.25 82 ILE A O 1
ATOM 658 N N . TRP A 1 83 ? 3.340 -1.451 5.587 1.00 87.38 83 TRP A N 1
ATOM 659 C CA . TRP A 1 83 ? 2.848 -0.805 6.801 1.00 87.38 83 TRP A CA 1
ATOM 660 C C . TRP A 1 83 ? 3.792 -1.026 7.981 1.00 87.38 83 TRP A C 1
ATOM 662 O O . TRP A 1 83 ? 4.192 -0.084 8.664 1.00 87.38 83 TRP A O 1
ATOM 672 N N . LYS A 1 84 ? 4.244 -2.272 8.160 1.00 80.44 84 LYS A N 1
ATOM 673 C CA . LYS A 1 84 ? 5.260 -2.624 9.155 1.00 80.44 84 LYS A CA 1
ATOM 674 C C . LYS A 1 84 ? 6.599 -1.934 8.891 1.00 80.44 84 LYS A C 1
ATOM 676 O O . LYS A 1 84 ? 7.311 -1.623 9.838 1.00 80.44 84 LYS A O 1
ATOM 681 N N . PHE A 1 85 ? 6.953 -1.714 7.626 1.00 69.88 85 PHE A N 1
ATOM 682 C CA . PHE A 1 85 ? 8.170 -0.992 7.266 1.00 69.88 85 PHE A CA 1
ATOM 683 C C . PHE A 1 85 ? 8.069 0.509 7.596 1.00 69.88 85 PHE A C 1
ATOM 685 O O . PHE A 1 85 ? 9.009 1.075 8.147 1.00 69.88 85 PHE A O 1
ATOM 692 N N . GLY A 1 86 ? 6.928 1.145 7.304 1.00 63.53 86 GLY A N 1
ATOM 693 C CA . GLY A 1 86 ? 6.680 2.566 7.585 1.00 63.53 86 GLY A CA 1
ATOM 694 C C . GLY A 1 86 ? 6.574 2.908 9.078 1.00 63.53 86 GLY A C 1
ATOM 695 O O . GLY A 1 86 ? 6.751 4.065 9.459 1.00 63.53 86 GLY A O 1
ATOM 696 N N . SER A 1 87 ? 6.343 1.901 9.925 1.00 64.62 87 SER A N 1
ATOM 697 C CA . SER A 1 87 ? 6.326 1.978 11.391 1.00 64.62 87 SER A CA 1
ATOM 698 C C . SER A 1 87 ? 7.733 2.265 11.947 1.00 64.62 87 SER A C 1
ATOM 700 O O . SER A 1 87 ? 8.455 1.380 12.404 1.00 64.62 87 SER A O 1
ATOM 702 N N . THR A 1 88 ? 8.165 3.527 11.889 1.00 55.31 88 THR A N 1
ATOM 703 C CA . THR A 1 88 ? 9.447 3.970 12.481 1.00 55.31 88 THR A CA 1
ATOM 704 C C . THR A 1 88 ? 9.348 4.154 14.002 1.00 55.31 88 THR A C 1
ATOM 706 O O . THR A 1 88 ? 10.342 4.066 14.725 1.00 55.31 88 THR A O 1
ATOM 709 N N . SER A 1 89 ? 8.126 4.348 14.499 1.00 54.34 89 SER A N 1
ATOM 710 C CA . SER A 1 89 ? 7.775 4.615 15.890 1.00 54.34 89 SER A CA 1
ATOM 711 C C . SER A 1 89 ? 7.161 3.368 16.538 1.00 54.34 89 SER A C 1
ATOM 713 O O . SER A 1 89 ? 6.067 2.942 16.170 1.00 54.34 89 SER A O 1
ATOM 715 N N . ARG A 1 90 ? 7.818 2.797 17.563 1.00 57.41 90 ARG A N 1
ATOM 716 C CA . ARG A 1 90 ? 7.223 1.735 18.415 1.00 57.41 90 ARG A CA 1
ATOM 717 C C . ARG A 1 90 ? 6.026 2.228 19.243 1.00 57.41 90 ARG A C 1
ATOM 719 O O . ARG A 1 90 ? 5.363 1.427 19.901 1.00 57.41 90 ARG A O 1
ATOM 726 N N . GLU A 1 91 ? 5.782 3.533 19.253 1.00 64.88 91 GLU A N 1
ATOM 727 C CA . GLU A 1 91 ? 4.746 4.179 20.056 1.00 64.88 91 GLU A CA 1
ATOM 728 C C . GLU A 1 91 ? 3.466 4.453 19.257 1.00 64.88 91 GLU A C 1
ATOM 730 O O . GLU A 1 91 ? 2.412 4.655 19.860 1.00 64.88 91 GLU A O 1
ATOM 735 N N . GLY A 1 92 ? 3.534 4.392 17.923 1.00 73.31 92 GLY A N 1
ATOM 736 C CA . GLY A 1 92 ? 2.380 4.543 17.046 1.00 73.31 92 GLY A CA 1
ATOM 737 C C . GLY A 1 92 ? 1.303 3.483 17.296 1.00 73.31 92 GLY A C 1
ATOM 738 O O . GLY A 1 92 ? 1.577 2.353 17.723 1.00 73.31 92 GLY A O 1
ATOM 739 N N . ARG A 1 93 ? 0.050 3.859 17.048 1.00 82.19 93 ARG A N 1
ATOM 740 C CA . ARG A 1 93 ? -1.119 2.974 17.112 1.00 82.19 93 ARG A CA 1
ATOM 741 C C . ARG A 1 93 ? -1.802 2.935 15.757 1.00 82.19 93 ARG A C 1
ATOM 743 O O . ARG A 1 93 ? -1.933 3.970 15.109 1.00 82.19 93 ARG A O 1
ATOM 750 N N . ASN A 1 94 ? -2.226 1.745 15.344 1.00 86.62 94 ASN A N 1
ATOM 751 C CA . ASN A 1 94 ? -2.983 1.547 14.117 1.00 86.62 94 ASN A CA 1
ATOM 752 C C . ASN A 1 94 ? -4.467 1.645 14.458 1.00 86.62 94 ASN A C 1
ATOM 754 O O . ASN A 1 94 ? -4.953 0.870 15.276 1.00 86.62 94 ASN A O 1
ATOM 758 N N . ILE A 1 95 ? -5.181 2.585 13.858 1.00 87.31 95 ILE A N 1
ATOM 759 C CA . ILE A 1 95 ? -6.626 2.719 14.007 1.00 87.31 95 ILE A CA 1
ATOM 760 C C . ILE A 1 95 ? -7.263 2.256 12.712 1.00 87.31 95 ILE A C 1
ATOM 762 O O . ILE A 1 95 ? -6.990 2.818 11.653 1.00 87.31 95 ILE A O 1
ATOM 766 N N . ILE A 1 96 ? -8.126 1.256 12.805 1.00 85.81 96 ILE A N 1
ATOM 767 C CA . ILE A 1 96 ? -9.025 0.883 11.720 1.00 85.81 96 ILE A CA 1
ATOM 768 C C . ILE A 1 96 ? -10.249 1.785 11.837 1.00 85.81 96 ILE A C 1
ATOM 770 O O . ILE A 1 96 ? -10.988 1.685 12.818 1.00 85.81 96 ILE A O 1
ATOM 774 N N . LEU A 1 97 ? -10.398 2.683 10.865 1.00 81.00 97 LEU A N 1
ATOM 775 C CA . LEU A 1 97 ? -11.505 3.634 10.767 1.00 81.00 97 LEU A CA 1
ATOM 776 C C . LE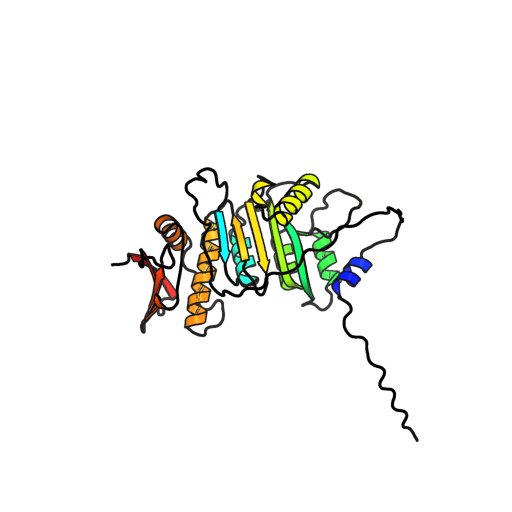U A 1 97 ? -12.724 2.981 10.120 1.00 81.00 97 LEU A C 1
ATOM 778 O O . LEU A 1 97 ? -13.838 3.171 10.592 1.00 81.00 97 LEU A O 1
ATOM 782 N N . ASP A 1 98 ? -12.484 2.169 9.092 1.00 81.31 98 ASP A N 1
ATOM 783 C CA . ASP A 1 98 ? -13.507 1.382 8.416 1.00 81.31 98 ASP A CA 1
ATOM 784 C C . ASP A 1 98 ? -12.912 0.052 7.935 1.00 81.31 98 ASP A C 1
ATOM 786 O O . ASP A 1 98 ? -11.723 -0.039 7.607 1.00 81.31 98 ASP A O 1
ATOM 790 N N . CYS A 1 99 ? -13.713 -1.009 7.946 1.00 84.19 99 CYS A N 1
ATOM 791 C CA . CYS A 1 99 ? -13.291 -2.321 7.47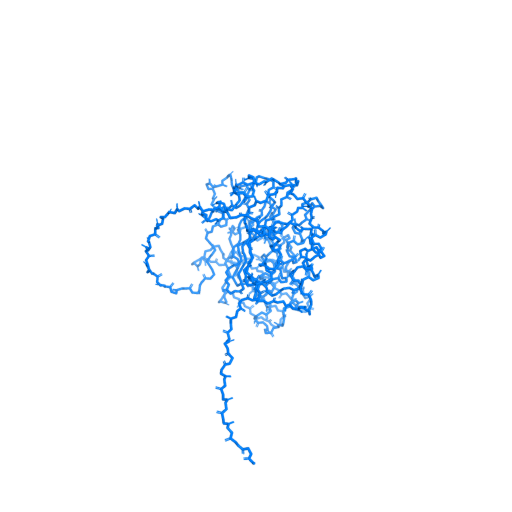8 1.00 84.19 99 CYS A CA 1
ATOM 792 C C . CYS A 1 99 ? -14.483 -3.208 7.115 1.00 84.19 99 CYS A C 1
ATOM 794 O O . CYS A 1 99 ? -15.308 -3.554 7.970 1.00 84.19 99 CYS A O 1
ATOM 796 N N . GLU A 1 100 ? -14.484 -3.677 5.868 1.00 83.56 100 GLU A N 1
ATOM 797 C CA . GLU A 1 100 ? -15.381 -4.717 5.384 1.00 83.56 100 GLU A CA 1
ATOM 798 C C . GLU A 1 100 ? -14.667 -6.071 5.435 1.00 83.56 100 GLU A C 1
ATOM 800 O O . GLU A 1 100 ? -13.631 -6.284 4.799 1.00 83.56 100 GLU A O 1
ATOM 805 N N . VAL A 1 101 ? -15.236 -7.013 6.184 1.00 82.25 101 VAL A N 1
ATOM 806 C CA . VAL A 1 101 ? -14.723 -8.379 6.306 1.00 82.25 101 VAL A CA 1
ATOM 807 C C . VAL A 1 101 ? -15.698 -9.338 5.631 1.00 82.25 101 VAL A C 1
ATOM 809 O O . VAL A 1 101 ? -16.859 -9.421 6.024 1.00 82.25 101 VAL A O 1
ATOM 812 N N . ALA A 1 102 ? -15.208 -10.105 4.660 1.00 80.69 102 ALA A N 1
ATOM 813 C CA . ALA A 1 102 ? -15.983 -11.115 3.950 1.00 80.69 102 ALA A CA 1
ATOM 814 C C . ALA A 1 102 ? -16.271 -12.334 4.833 1.00 80.69 102 ALA A C 1
ATOM 816 O O . ALA A 1 102 ? -17.410 -12.789 4.946 1.00 80.69 102 ALA A O 1
ATOM 817 N N . CYS A 1 103 ? -15.230 -12.889 5.459 1.00 80.75 103 CYS A N 1
ATOM 818 C CA . CYS A 1 103 ? -15.363 -14.066 6.306 1.00 80.75 103 CYS A CA 1
ATOM 819 C C . CYS A 1 103 ? -14.221 -14.203 7.323 1.00 80.75 103 CYS A C 1
ATOM 821 O O . CYS A 1 103 ? -13.185 -13.535 7.249 1.00 80.75 103 CYS A O 1
ATOM 823 N N . ALA A 1 104 ? -14.410 -15.095 8.295 1.00 84.81 104 ALA A N 1
ATOM 824 C CA . ALA A 1 104 ? -13.345 -15.528 9.189 1.00 84.81 104 ALA A CA 1
ATOM 825 C C . ALA A 1 104 ? -12.531 -16.660 8.545 1.00 84.81 104 ALA A C 1
ATOM 827 O O . ALA A 1 104 ? -13.092 -17.605 7.997 1.00 84.81 104 ALA A O 1
ATOM 828 N N . LYS A 1 105 ? -11.204 -16.596 8.683 1.00 87.88 105 LYS A N 1
ATOM 829 C CA . LYS A 1 105 ? -10.255 -17.641 8.253 1.00 87.88 105 LYS A CA 1
ATOM 830 C C . LYS A 1 105 ? -9.942 -18.656 9.359 1.00 87.88 105 LYS A C 1
ATOM 832 O O . LYS A 1 105 ? -9.130 -19.555 9.165 1.00 87.88 105 LYS A O 1
ATOM 837 N N . VAL A 1 106 ? -10.529 -18.467 10.539 1.00 87.88 106 VAL A N 1
ATOM 838 C CA . VAL A 1 106 ? -10.254 -19.228 11.762 1.00 87.88 106 VAL A CA 1
ATOM 839 C C . VAL A 1 106 ? -11.537 -19.831 12.319 1.00 87.88 106 VAL A C 1
ATOM 841 O O . VAL A 1 106 ? -12.610 -19.251 12.168 1.00 87.88 106 VAL A O 1
ATOM 844 N N . ASP A 1 107 ? -11.406 -20.956 13.022 1.00 86.69 107 ASP A N 1
ATOM 845 C CA . ASP A 1 107 ? -12.546 -21.698 13.579 1.00 86.69 107 ASP A CA 1
ATOM 846 C C . ASP A 1 107 ? -13.305 -20.920 14.671 1.00 86.69 107 ASP A C 1
ATOM 848 O O . ASP A 1 107 ? -14.511 -21.086 14.831 1.00 86.69 107 ASP A O 1
ATOM 852 N N . ASP A 1 108 ? -12.604 -20.071 15.435 1.00 85.81 108 ASP A N 1
ATOM 853 C CA . ASP A 1 108 ? -13.174 -19.286 16.539 1.00 85.81 108 ASP A CA 1
ATOM 854 C C . ASP A 1 108 ? -12.797 -17.794 16.413 1.00 85.81 108 ASP A C 1
ATOM 856 O O . ASP A 1 108 ? -11.869 -17.313 17.081 1.00 85.81 108 ASP A O 1
ATOM 860 N N . PRO A 1 109 ? -13.494 -17.036 15.543 1.00 77.06 109 PRO A N 1
ATOM 861 C CA . PRO A 1 109 ? -13.232 -15.610 15.352 1.00 77.06 109 PRO A CA 1
ATOM 862 C C . PRO A 1 109 ? -13.519 -14.787 16.614 1.00 77.06 109 PRO A C 1
ATOM 864 O O . PRO A 1 109 ? -12.845 -13.788 16.864 1.00 77.06 109 PRO A O 1
ATOM 867 N N . LEU A 1 110 ? -14.461 -15.223 17.459 1.00 77.50 110 LEU A N 1
ATOM 868 C CA . LEU A 1 110 ? -14.790 -14.544 18.715 1.00 77.50 110 LEU A CA 1
ATOM 869 C C . LEU A 1 110 ? -13.620 -14.572 19.695 1.00 77.50 110 LEU A C 1
ATOM 871 O O . LEU A 1 110 ? -13.328 -13.568 20.345 1.00 77.50 110 LEU A O 1
ATOM 875 N N . LYS A 1 111 ? -12.918 -15.700 19.803 1.00 77.50 111 LYS A N 1
ATOM 876 C CA . LYS A 1 111 ? -11.715 -15.795 20.634 1.00 77.50 111 LYS A CA 1
ATOM 877 C C . LYS A 1 111 ? -10.602 -14.873 20.143 1.00 77.50 111 LYS A C 1
ATOM 879 O O . LYS A 1 111 ? -9.902 -14.284 20.972 1.00 77.50 111 LYS A O 1
ATOM 884 N N . VAL A 1 112 ? -10.447 -14.720 18.828 1.00 80.81 112 VAL A N 1
ATOM 885 C CA . VAL A 1 112 ? -9.499 -13.755 18.256 1.00 80.81 112 VAL A CA 1
ATOM 886 C C . VAL A 1 112 ? -9.908 -12.332 18.620 1.00 80.81 112 VAL A C 1
ATOM 888 O O . VAL A 1 112 ? -9.093 -11.616 19.190 1.00 80.81 112 VAL A O 1
ATOM 891 N N . LEU A 1 113 ? -11.164 -11.938 18.396 1.00 78.06 113 LEU A N 1
ATOM 892 C CA . LEU A 1 113 ? -11.649 -10.598 18.751 1.00 78.06 113 LEU A CA 1
ATOM 893 C C . LEU A 1 113 ? -11.494 -10.302 20.247 1.00 78.06 113 LEU A C 1
ATOM 895 O O . LEU A 1 113 ? -11.049 -9.219 20.609 1.00 78.06 113 LEU A O 1
ATOM 899 N N . ARG A 1 114 ? -11.756 -11.276 21.128 1.00 77.56 114 ARG A N 1
ATOM 900 C CA . ARG A 1 114 ? -11.502 -11.141 22.575 1.00 77.56 114 ARG A CA 1
ATOM 901 C C . ARG A 1 114 ? -10.021 -10.949 22.891 1.00 77.56 114 ARG A C 1
ATOM 903 O O . ARG A 1 114 ? -9.678 -10.168 23.770 1.00 77.56 114 ARG A O 1
ATOM 910 N N . THR A 1 115 ? -9.147 -11.653 22.175 1.00 79.12 115 THR A N 1
ATOM 911 C CA . THR A 1 115 ? -7.691 -11.517 22.316 1.00 79.12 115 THR A CA 1
ATOM 912 C C . THR A 1 115 ? -7.227 -10.142 21.839 1.00 79.12 115 THR A C 1
ATOM 914 O O . THR A 1 115 ? -6.395 -9.519 22.488 1.00 79.12 115 THR A O 1
ATOM 917 N N . LEU A 1 116 ? -7.781 -9.643 20.733 1.00 77.06 116 LEU A N 1
ATOM 918 C CA . LEU A 1 116 ? -7.513 -8.296 20.233 1.00 77.06 116 LEU A CA 1
ATOM 919 C C . LEU A 1 116 ? -8.031 -7.238 21.206 1.00 77.06 116 LEU A C 1
ATOM 921 O O . LEU A 1 116 ? -7.295 -6.312 21.511 1.00 77.06 116 LEU A O 1
ATOM 925 N N . HIS A 1 117 ? -9.220 -7.423 21.779 1.00 70.50 117 HIS A N 1
ATOM 926 C CA . HIS A 1 117 ? -9.786 -6.519 22.781 1.00 70.50 117 HIS A CA 1
ATOM 927 C C . HIS A 1 117 ? -8.930 -6.424 24.059 1.00 70.50 117 HIS A C 1
ATOM 929 O O . HIS A 1 117 ? -8.778 -5.363 24.649 1.00 70.50 117 HIS A O 1
ATOM 935 N N . GLN A 1 118 ? -8.296 -7.521 24.478 1.00 64.62 118 GLN A N 1
ATOM 936 C CA . GLN A 1 118 ? -7.344 -7.492 25.598 1.00 64.62 118 GLN A CA 1
ATOM 937 C C . GLN A 1 118 ? -6.038 -6.751 25.268 1.00 64.62 118 GLN A C 1
ATOM 939 O O . GLN A 1 118 ? -5.279 -6.409 26.174 1.00 64.62 118 GLN A O 1
ATOM 944 N N . ARG A 1 119 ? -5.752 -6.545 23.978 1.00 63.47 119 ARG A N 1
ATOM 945 C CA . ARG A 1 119 ? -4.545 -5.885 23.464 1.00 63.47 119 ARG A CA 1
ATOM 946 C C . ARG A 1 119 ? -4.806 -4.467 22.959 1.00 63.47 119 ARG A C 1
ATOM 948 O O . ARG A 1 119 ? -3.859 -3.697 22.823 1.00 63.47 119 ARG A O 1
ATOM 955 N N . THR A 1 120 ? -6.062 -4.116 22.696 1.00 61.88 120 THR A N 1
ATOM 956 C CA . THR A 1 120 ? -6.484 -2.742 22.442 1.00 61.88 120 THR A CA 1
ATOM 957 C C . THR A 1 120 ? -6.312 -1.955 23.732 1.00 61.88 120 THR A C 1
ATOM 959 O O . THR A 1 120 ? -6.792 -2.360 24.790 1.00 61.88 120 THR A O 1
ATOM 962 N N . VAL A 1 121 ? -5.595 -0.836 23.656 1.00 51.94 121 VAL A N 1
ATOM 963 C CA . VAL A 1 121 ? -5.523 0.104 24.774 1.00 51.94 121 VAL A CA 1
ATOM 964 C C . VAL A 1 121 ? -6.922 0.690 24.935 1.00 51.94 121 VAL A C 1
ATOM 966 O O . VAL A 1 121 ? -7.399 1.361 24.025 1.00 51.94 121 VAL A O 1
ATOM 969 N N . ASP A 1 122 ? -7.570 0.397 26.064 1.00 43.66 122 ASP A N 1
ATOM 970 C CA . ASP A 1 122 ? -8.815 1.034 26.501 1.00 43.66 122 ASP A CA 1
ATOM 971 C C . ASP A 1 122 ? -8.755 2.541 26.215 1.00 43.66 122 ASP A C 1
ATOM 973 O O . ASP A 1 122 ? -7.971 3.271 26.830 1.00 43.66 122 ASP A O 1
ATOM 977 N N . LEU A 1 123 ? -9.591 3.020 25.295 1.00 37.84 123 LEU A N 1
ATOM 978 C CA . LEU A 1 123 ? -9.843 4.442 25.127 1.00 37.84 123 LEU A CA 1
ATOM 979 C C . LEU A 1 123 ? -11.267 4.737 25.578 1.00 37.84 123 LEU A C 1
ATOM 981 O O . LEU A 1 123 ? -12.244 4.560 24.862 1.00 37.84 123 LEU A O 1
ATOM 985 N N . VAL A 1 124 ? -11.323 5.133 26.851 1.00 29.67 124 VAL A N 1
ATOM 986 C CA . VAL A 1 124 ? -12.284 6.034 27.488 1.00 29.67 124 VAL A CA 1
ATOM 987 C C . VAL A 1 124 ? -13.453 6.440 26.592 1.00 29.67 124 VAL A C 1
ATOM 989 O O . VAL A 1 124 ? -13.361 7.337 25.758 1.00 29.67 124 VAL A O 1
ATOM 992 N N . GLY A 1 125 ? -14.606 5.858 26.890 1.00 29.77 125 GLY A N 1
ATOM 993 C CA . GLY A 1 125 ? -15.877 6.430 26.502 1.00 29.77 125 GLY A CA 1
ATOM 994 C C . GLY A 1 125 ? -16.955 5.370 26.435 1.00 29.77 125 GLY A C 1
ATOM 995 O O . GLY A 1 125 ? -17.028 4.608 25.479 1.00 29.77 125 GLY A O 1
ATOM 996 N N . ARG A 1 126 ? -17.834 5.372 27.434 1.00 29.09 126 ARG A N 1
ATOM 997 C CA . ARG A 1 126 ? -19.140 4.728 27.320 1.00 29.09 126 ARG A CA 1
ATOM 998 C C . ARG A 1 126 ? -19.883 5.297 26.110 1.00 29.09 126 ARG A C 1
ATOM 1000 O O . ARG A 1 126 ? -19.847 6.509 25.899 1.00 29.09 126 ARG A O 1
ATOM 1007 N N . ASP A 1 127 ? -20.484 4.393 25.350 1.00 35.56 127 ASP A N 1
ATOM 1008 C CA . ASP A 1 127 ? -21.464 4.576 24.277 1.00 35.56 127 ASP A CA 1
ATOM 1009 C C . ASP A 1 127 ? -21.197 5.659 23.231 1.00 35.56 127 ASP A C 1
ATOM 1011 O O . ASP A 1 127 ? -21.297 6.861 23.484 1.00 35.56 127 ASP A O 1
ATOM 1015 N N . THR A 1 128 ? -20.903 5.221 22.009 1.00 34.56 128 THR A N 1
ATOM 1016 C CA . THR A 1 128 ? -21.757 5.443 20.825 1.00 34.56 128 THR A CA 1
ATOM 1017 C C . THR A 1 128 ? -21.212 4.614 19.654 1.00 34.56 128 THR A C 1
ATOM 1019 O O . THR A 1 128 ? -20.027 4.304 19.607 1.00 34.56 128 THR A O 1
ATOM 1022 N N . ALA A 1 129 ? -22.131 4.175 18.801 1.00 34.28 129 ALA A N 1
ATOM 1023 C CA . ALA A 1 129 ? -22.009 3.206 17.717 1.00 34.28 129 ALA A CA 1
ATOM 1024 C C . ALA A 1 129 ? -20.775 3.346 16.792 1.00 34.28 129 ALA A C 1
ATOM 1026 O O . ALA A 1 129 ? -20.303 4.450 16.559 1.00 34.28 129 ALA A O 1
ATOM 1027 N N . GLU A 1 130 ? -20.362 2.206 16.209 1.00 43.12 130 GLU A N 1
ATOM 1028 C CA . GLU A 1 130 ? -19.398 2.037 15.092 1.00 43.12 130 GLU A CA 1
ATOM 1029 C C . GLU A 1 130 ? -17.918 1.731 15.449 1.00 43.12 130 GLU A C 1
ATOM 1031 O O . GLU A 1 130 ? -16.987 2.405 15.044 1.00 43.12 130 GLU A O 1
ATOM 1036 N N . GLY A 1 131 ? -17.678 0.637 16.185 1.00 52.50 131 GLY A N 1
ATOM 1037 C CA . GLY A 1 131 ? -16.687 -0.401 15.820 1.00 52.50 131 GLY A CA 1
ATOM 1038 C C . GLY A 1 131 ? -15.201 -0.079 15.552 1.00 52.50 131 GLY A C 1
ATOM 1039 O O . GLY A 1 131 ? -14.562 -0.876 14.866 1.00 52.50 131 GLY A O 1
ATOM 1040 N N . LEU A 1 132 ? -14.624 1.004 16.072 1.00 65.38 132 LEU A N 1
ATOM 1041 C CA . LEU A 1 132 ? -13.207 1.344 15.849 1.00 65.38 132 LEU A CA 1
ATOM 1042 C C . LEU A 1 132 ? -12.241 0.371 16.549 1.00 65.38 132 LEU A C 1
ATOM 1044 O O . LEU A 1 132 ? -12.343 0.131 17.755 1.00 65.38 132 LEU A O 1
ATOM 1048 N N . LEU A 1 133 ? -11.258 -0.156 15.810 1.00 76.44 133 LEU A N 1
ATOM 1049 C CA . LEU A 1 133 ? -10.221 -1.049 16.349 1.00 76.44 133 LEU A CA 1
ATOM 1050 C C . LEU A 1 133 ? -8.871 -0.333 16.423 1.00 76.44 133 LEU A C 1
ATOM 1052 O O . LEU A 1 133 ? -8.323 0.069 15.400 1.00 76.44 133 LEU A O 1
ATOM 1056 N N . ILE A 1 134 ? -8.307 -0.228 17.631 1.00 80.12 134 ILE A N 1
ATOM 1057 C CA . ILE A 1 134 ? -6.990 0.381 17.877 1.00 80.12 134 ILE A CA 1
ATOM 1058 C C . ILE A 1 134 ? -5.976 -0.711 18.211 1.00 80.12 134 ILE A C 1
ATOM 1060 O O . ILE A 1 134 ? -5.954 -1.254 19.316 1.00 80.12 134 ILE A O 1
ATOM 1064 N N . LEU A 1 135 ? -5.124 -1.040 17.250 1.00 81.62 135 LEU A N 1
ATOM 1065 C CA . LEU A 1 135 ? -4.257 -2.209 17.266 1.00 81.62 135 LEU A CA 1
ATOM 1066 C C . LEU A 1 135 ? -2.778 -1.804 17.309 1.00 81.62 135 LEU A C 1
ATOM 1068 O O . LEU A 1 135 ? -2.336 -0.883 16.618 1.00 81.62 135 LEU A O 1
ATOM 1072 N N . ASP A 1 136 ? -1.984 -2.532 18.094 1.00 81.56 136 ASP A N 1
ATOM 1073 C CA . ASP A 1 136 ? -0.533 -2.573 17.888 1.00 81.56 136 ASP A CA 1
ATOM 1074 C C . ASP A 1 136 ? -0.192 -3.357 16.595 1.00 81.56 136 ASP A C 1
ATOM 1076 O O . ASP A 1 136 ? -1.072 -3.951 15.965 1.00 81.56 136 ASP A O 1
ATOM 1080 N N . ASP A 1 137 ? 1.073 -3.346 16.166 1.00 81.31 137 ASP A N 1
ATOM 1081 C CA . ASP A 1 137 ? 1.488 -3.970 14.894 1.00 81.31 137 ASP A CA 1
ATOM 1082 C C . ASP A 1 137 ? 1.244 -5.492 14.865 1.00 81.31 137 ASP A C 1
ATOM 1084 O O . ASP A 1 137 ? 0.869 -6.056 13.835 1.00 81.31 137 ASP A O 1
ATOM 1088 N N . ASP A 1 138 ? 1.410 -6.165 16.002 1.00 82.94 138 ASP A N 1
ATOM 1089 C CA . ASP A 1 138 ? 1.216 -7.611 16.130 1.00 82.94 138 ASP A CA 1
ATOM 1090 C C . ASP A 1 138 ? -0.279 -7.979 16.174 1.00 82.94 138 ASP A C 1
ATOM 1092 O O . ASP A 1 138 ? -0.688 -9.024 15.668 1.00 82.94 138 ASP A O 1
ATOM 1096 N N . ALA A 1 139 ? -1.109 -7.135 16.786 1.00 83.12 139 ALA A N 1
ATOM 1097 C CA . ALA A 1 139 ? -2.558 -7.265 16.829 1.00 83.12 139 ALA A CA 1
ATOM 1098 C C . ALA A 1 139 ? -3.170 -7.003 15.446 1.00 83.12 139 ALA A C 1
ATOM 1100 O O . ALA A 1 139 ? -4.058 -7.744 15.029 1.00 83.12 139 ALA A O 1
ATOM 1101 N N . LEU A 1 140 ? -2.647 -6.027 14.698 1.00 84.50 140 LEU A N 1
ATOM 1102 C CA . LEU A 1 140 ? -3.015 -5.796 13.301 1.00 84.50 140 LEU A CA 1
ATOM 1103 C C . LEU A 1 140 ? -2.666 -7.009 12.427 1.00 84.50 140 LEU A C 1
ATOM 1105 O O . LEU A 1 140 ? -3.506 -7.482 11.661 1.00 84.50 140 LEU A O 1
ATOM 1109 N N . ALA A 1 141 ? -1.457 -7.557 12.581 1.00 85.06 141 ALA A N 1
ATOM 1110 C CA . ALA A 1 141 ? -1.047 -8.761 11.864 1.00 85.06 141 ALA A CA 1
ATOM 1111 C C . ALA A 1 141 ? -1.948 -9.964 12.196 1.00 85.06 141 ALA A C 1
ATOM 1113 O O . ALA A 1 141 ? -2.364 -10.692 11.293 1.00 85.06 141 ALA A O 1
ATOM 1114 N N . LEU A 1 142 ? -2.296 -10.154 13.475 1.00 85.56 142 LEU A N 1
ATOM 1115 C CA . LEU A 1 142 ? -3.232 -11.196 13.903 1.00 85.56 142 LEU A CA 1
ATOM 1116 C C . LEU A 1 142 ? -4.627 -10.992 13.297 1.00 85.56 142 LEU A C 1
ATOM 1118 O O . LEU A 1 142 ? -5.229 -11.962 12.836 1.00 85.56 142 LEU A O 1
ATOM 1122 N N . TYR A 1 143 ? -5.133 -9.757 13.279 1.00 86.00 143 TYR A N 1
ATOM 1123 C CA . TYR A 1 143 ? -6.430 -9.427 12.692 1.00 86.00 143 TYR A CA 1
ATOM 1124 C C . TYR A 1 143 ? -6.463 -9.790 11.203 1.00 86.00 143 TYR A C 1
ATOM 1126 O O . TYR A 1 143 ? -7.280 -10.608 10.784 1.00 86.00 143 TYR A O 1
ATOM 1134 N N . ALA A 1 144 ? -5.510 -9.296 10.413 1.00 86.50 144 ALA A N 1
ATOM 1135 C CA . ALA A 1 144 ? -5.479 -9.563 8.977 1.00 86.50 144 ALA A CA 1
ATOM 1136 C C . ALA A 1 144 ? -5.212 -11.042 8.620 1.00 86.50 144 ALA A C 1
ATOM 1138 O O . ALA A 1 144 ? -5.663 -11.531 7.580 1.00 86.50 144 ALA A O 1
ATOM 1139 N N . ALA A 1 145 ? -4.516 -11.783 9.488 1.00 88.38 145 ALA A N 1
ATOM 1140 C CA . ALA A 1 145 ? -4.350 -13.229 9.341 1.00 88.38 145 ALA A CA 1
ATOM 1141 C C . ALA A 1 145 ? -5.637 -14.012 9.656 1.00 88.38 145 ALA A C 1
ATOM 1143 O O . ALA A 1 145 ? -5.856 -15.084 9.093 1.00 88.38 145 ALA A O 1
ATOM 1144 N N . SER A 1 146 ? -6.488 -13.483 10.538 1.00 85.75 146 SER A N 1
ATOM 1145 C CA . SER A 1 146 ? -7.690 -14.170 11.027 1.00 85.75 146 SER A CA 1
ATOM 1146 C C . SER A 1 146 ? -8.940 -13.889 10.195 1.00 85.75 146 SER A C 1
ATOM 1148 O O . SER A 1 146 ? -9.900 -14.655 10.268 1.00 85.75 146 SER A O 1
ATOM 1150 N N . PHE A 1 147 ? -8.933 -12.821 9.398 1.00 85.38 147 PHE A N 1
ATOM 1151 C CA . PHE A 1 147 ? -10.091 -12.354 8.639 1.00 85.38 147 PHE A CA 1
ATOM 1152 C C . PHE A 1 147 ? -9.758 -12.168 7.155 1.00 85.38 147 PHE A C 1
ATOM 1154 O O . PHE A 1 147 ? -8.643 -11.799 6.779 1.00 85.38 147 PHE A O 1
ATOM 1161 N N . GLU A 1 148 ? -10.716 -12.472 6.285 1.00 87.31 148 GLU A N 1
ATOM 1162 C CA . GLU A 1 148 ? -10.683 -12.095 4.874 1.00 87.31 148 GLU A CA 1
ATOM 1163 C C . GLU A 1 148 ? -11.290 -10.703 4.727 1.00 87.31 148 GLU A C 1
ATOM 1165 O O . GLU A 1 148 ? -12.480 -10.519 4.953 1.00 87.31 148 GLU A O 1
ATOM 1170 N N . ILE A 1 149 ? -10.450 -9.720 4.414 1.00 86.25 149 ILE A N 1
ATOM 1171 C CA . ILE A 1 149 ? -10.818 -8.305 4.366 1.00 86.25 149 ILE A CA 1
ATOM 1172 C C . ILE A 1 149 ? -11.054 -7.926 2.902 1.00 86.25 149 ILE A C 1
ATOM 1174 O O . ILE A 1 149 ? -10.187 -8.193 2.068 1.00 86.25 149 ILE A O 1
ATOM 1178 N N . ASN A 1 150 ? -12.200 -7.314 2.611 1.00 86.38 150 ASN A N 1
ATOM 1179 C CA . ASN A 1 150 ? -12.557 -6.778 1.295 1.00 86.38 150 ASN A CA 1
ATOM 1180 C C . ASN A 1 150 ? -12.180 -5.305 1.171 1.00 86.38 150 ASN A C 1
ATOM 1182 O O . ASN A 1 150 ? -11.655 -4.893 0.138 1.00 86.38 150 ASN A O 1
ATOM 1186 N N . GLU A 1 151 ? -12.411 -4.538 2.233 1.00 88.81 151 GLU A N 1
ATOM 1187 C CA . GLU A 1 151 ? -12.127 -3.107 2.294 1.00 88.81 151 GLU A CA 1
ATOM 1188 C C . GLU A 1 151 ? -11.505 -2.764 3.649 1.00 88.81 151 GLU A C 1
ATOM 1190 O O . GLU A 1 151 ? -11.848 -3.350 4.681 1.00 88.81 151 GLU A O 1
ATOM 1195 N N . LEU A 1 152 ? -10.540 -1.849 3.645 1.00 88.88 152 LEU A N 1
ATOM 1196 C CA . LEU A 1 152 ? -9.825 -1.418 4.840 1.00 88.88 152 LEU A CA 1
ATOM 1197 C C . LEU A 1 152 ? -9.444 0.052 4.723 1.00 88.88 152 LEU A C 1
ATOM 1199 O O . LEU A 1 152 ? -8.648 0.416 3.860 1.00 88.88 152 LEU A O 1
ATOM 1203 N N . GLN A 1 153 ? -9.920 0.862 5.660 1.00 89.56 153 GLN A N 1
ATOM 1204 C CA . GLN A 1 153 ? -9.403 2.195 5.910 1.00 89.56 153 GLN A CA 1
ATOM 1205 C C . GLN A 1 153 ? -8.706 2.228 7.266 1.00 89.56 153 GL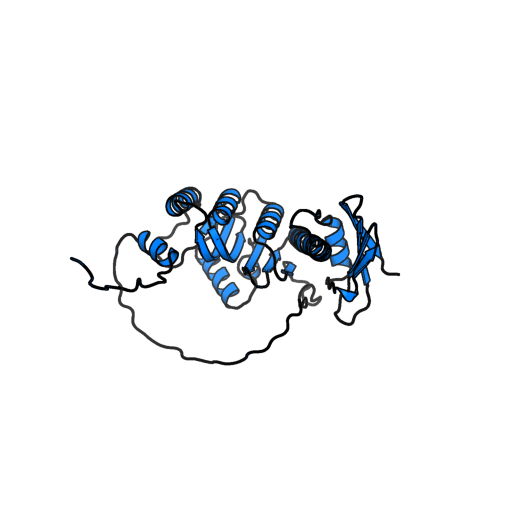N A C 1
ATOM 1207 O O . GLN A 1 153 ? -9.294 1.936 8.310 1.00 89.56 153 GLN A O 1
ATOM 1212 N N . MET A 1 154 ? -7.426 2.578 7.254 1.00 90.94 154 MET A N 1
ATOM 1213 C CA . MET A 1 154 ? -6.585 2.548 8.442 1.00 90.94 154 MET A CA 1
ATOM 1214 C C . MET A 1 154 ? -5.657 3.757 8.484 1.00 90.94 154 MET A C 1
ATOM 1216 O O . MET A 1 154 ? -5.148 4.208 7.462 1.00 90.94 154 MET A O 1
ATOM 1220 N N . VAL A 1 155 ? -5.395 4.253 9.688 1.00 91.56 155 VAL A N 1
ATOM 1221 C CA . VAL A 1 155 ? -4.447 5.336 9.955 1.00 91.56 155 VAL A CA 1
ATOM 1222 C C . VAL A 1 155 ? -3.505 4.941 11.082 1.00 91.56 155 VAL A C 1
ATOM 1224 O O . VAL A 1 155 ? -3.897 4.263 12.032 1.00 91.56 155 VAL A O 1
ATOM 1227 N N . ARG A 1 156 ? -2.245 5.360 10.986 1.00 90.00 156 ARG A N 1
ATOM 1228 C CA . ARG A 1 156 ? -1.281 5.260 12.078 1.00 90.00 156 ARG A CA 1
ATOM 1229 C C . ARG A 1 156 ? -1.087 6.623 12.717 1.00 90.00 156 ARG A C 1
ATOM 1231 O O . ARG A 1 156 ? -0.706 7.571 12.036 1.00 90.00 156 ARG A O 1
ATOM 1238 N N . VAL A 1 157 ? -1.285 6.698 14.028 1.00 87.56 157 VAL A N 1
ATOM 1239 C CA . VAL A 1 157 ? -1.162 7.944 14.793 1.00 87.56 157 VAL A CA 1
ATOM 1240 C C . VAL A 1 157 ? -0.157 7.773 15.923 1.00 87.56 157 VAL A C 1
ATOM 1242 O O . VAL A 1 157 ? -0.144 6.754 16.618 1.00 87.56 157 VAL A O 1
ATOM 1245 N N . ASN A 1 158 ? 0.688 8.786 16.111 1.00 85.75 158 ASN A N 1
ATOM 1246 C CA . ASN A 1 158 ? 1.612 8.858 17.234 1.00 85.75 158 ASN A CA 1
ATOM 1247 C C . ASN A 1 158 ? 0.965 9.496 18.463 1.00 85.75 158 ASN A C 1
ATOM 1249 O O . ASN A 1 158 ? 0.577 10.665 18.451 1.00 85.75 158 ASN A O 1
ATOM 1253 N N . GLY A 1 159 ? 0.959 8.755 19.569 1.00 78.12 159 GLY A N 1
ATOM 1254 C CA . GLY A 1 159 ? 0.480 9.245 20.858 1.00 78.12 159 GLY A CA 1
ATOM 1255 C C . GLY A 1 159 ? -0.997 8.932 21.130 1.00 78.12 159 GLY A C 1
ATOM 1256 O O . GLY A 1 159 ? -1.591 8.091 20.456 1.00 78.12 159 GLY A O 1
ATOM 1257 N N . PRO A 1 160 ? -1.574 9.539 22.183 1.00 77.75 160 PRO A N 1
ATOM 1258 C CA . PRO A 1 160 ? -2.949 9.274 22.596 1.00 77.75 160 PRO A CA 1
ATOM 1259 C C . PRO A 1 160 ? -3.943 9.862 21.597 1.00 77.75 160 PRO A C 1
ATOM 1261 O O . PRO A 1 160 ? -3.657 10.872 20.966 1.00 77.75 160 PRO A O 1
ATOM 1264 N N . ILE A 1 161 ? -5.122 9.261 21.504 1.00 77.31 161 ILE A N 1
ATOM 1265 C CA . ILE A 1 161 ? -6.160 9.642 20.544 1.00 77.31 161 ILE A CA 1
ATOM 1266 C C . ILE A 1 161 ? -7.450 9.801 21.320 1.00 77.31 161 ILE A C 1
ATOM 1268 O O . ILE A 1 161 ? -7.759 8.944 22.146 1.00 77.31 161 ILE A O 1
ATOM 1272 N N . ASP A 1 162 ? -8.183 10.878 21.084 1.00 77.69 162 ASP A N 1
ATOM 1273 C CA . ASP A 1 162 ? -9.507 11.060 21.662 1.00 77.69 162 ASP A CA 1
ATOM 1274 C C . ASP A 1 162 ? -10.624 10.919 20.616 1.00 77.69 162 ASP A C 1
ATOM 1276 O O . ASP A 1 162 ? -10.397 10.682 19.430 1.00 77.69 162 ASP A O 1
ATOM 1280 N N . ARG A 1 163 ? -11.876 10.997 21.076 1.00 76.25 163 ARG A N 1
ATOM 1281 C CA . ARG A 1 163 ? -13.043 10.876 20.192 1.00 76.25 163 ARG A CA 1
ATOM 1282 C C . ARG A 1 163 ? -13.123 12.006 19.165 1.00 76.25 163 ARG A C 1
ATOM 1284 O O . ARG A 1 163 ? -13.589 11.757 18.061 1.00 76.25 163 ARG A O 1
ATOM 1291 N N . GLY A 1 164 ? -12.703 13.218 19.525 1.00 79.81 164 GLY A N 1
ATOM 1292 C CA . GLY A 1 164 ? -12.717 14.367 18.622 1.00 79.81 164 GLY A CA 1
ATOM 1293 C C . GLY A 1 164 ? -11.748 14.169 17.461 1.00 79.81 164 GLY A C 1
ATOM 1294 O O . GLY A 1 164 ? -12.127 14.415 16.317 1.00 79.81 164 GLY A O 1
ATOM 1295 N N . ASP A 1 165 ? -10.559 13.632 17.746 1.00 85.12 165 ASP A N 1
ATOM 1296 C CA . ASP A 1 165 ? -9.574 13.259 16.725 1.00 85.12 165 ASP A CA 1
ATOM 1297 C C . ASP A 1 165 ? -10.182 12.261 15.724 1.00 85.12 165 ASP A C 1
ATOM 1299 O O . ASP A 1 165 ? -10.118 12.446 14.510 1.00 85.12 165 ASP A O 1
ATOM 1303 N N . ILE A 1 166 ? -10.833 11.211 16.232 1.00 82.81 166 ILE A N 1
ATOM 1304 C CA . ILE A 1 166 ? -11.465 10.166 15.416 1.00 82.81 166 ILE A CA 1
ATOM 1305 C C . ILE A 1 166 ? -12.581 10.738 14.541 1.00 82.81 166 ILE A C 1
ATOM 1307 O O . ILE A 1 166 ? -12.631 10.445 13.347 1.00 82.81 166 ILE A O 1
ATOM 1311 N N . THR A 1 167 ? -13.469 11.553 15.114 1.00 83.12 167 THR A N 1
ATOM 1312 C CA . THR A 1 167 ? -14.552 12.193 14.359 1.00 83.12 167 THR A CA 1
ATOM 1313 C C . THR A 1 167 ? -13.997 13.064 13.237 1.00 83.12 167 THR A C 1
ATOM 1315 O O . THR A 1 167 ? -14.448 12.934 12.103 1.00 83.12 167 THR A O 1
ATOM 1318 N N . ALA A 1 168 ? -12.965 13.869 13.506 1.00 85.12 168 ALA A N 1
ATOM 1319 C CA . ALA A 1 168 ? -12.322 14.687 12.480 1.00 85.12 168 ALA A CA 1
ATOM 1320 C C . ALA A 1 168 ? -11.714 13.834 11.350 1.00 85.12 168 ALA A C 1
ATOM 1322 O O . ALA A 1 168 ? -11.842 14.173 10.172 1.00 85.12 168 ALA A O 1
ATOM 1323 N N . MET A 1 169 ? -11.085 12.702 11.690 1.00 87.62 169 MET A N 1
ATOM 1324 C CA . MET A 1 169 ? -10.539 11.769 10.700 1.00 87.62 169 MET A CA 1
ATOM 1325 C C . MET A 1 169 ? -11.637 11.149 9.821 1.00 87.62 169 MET A C 1
ATOM 1327 O O . MET A 1 169 ? -11.482 11.115 8.600 1.00 87.62 169 MET A O 1
ATOM 1331 N N . LEU A 1 170 ? -12.750 10.705 10.414 1.00 84.69 170 LEU A N 1
ATOM 1332 C CA . LEU A 1 170 ? -13.887 10.118 9.691 1.00 84.69 170 LEU A CA 1
ATOM 1333 C C . LEU A 1 170 ? -14.608 11.137 8.797 1.00 84.69 170 LEU A C 1
ATOM 1335 O O . LEU A 1 170 ? -14.965 10.818 7.661 1.00 84.69 170 LEU A O 1
ATOM 1339 N N . GLU A 1 171 ? -14.797 12.371 9.269 1.00 85.19 171 GLU A N 1
ATOM 1340 C CA . GLU A 1 171 ? -15.402 13.454 8.482 1.00 85.19 171 GLU A CA 1
ATOM 1341 C C . GLU A 1 171 ? -14.558 13.789 7.244 1.00 85.19 171 GLU A C 1
ATOM 1343 O O . GLU A 1 171 ? -15.098 13.917 6.138 1.00 85.19 171 GLU A O 1
ATOM 1348 N N . ASN A 1 172 ? -13.231 13.869 7.401 1.00 85.75 172 ASN A N 1
ATOM 1349 C CA . ASN A 1 172 ? -12.325 14.087 6.275 1.00 85.75 172 ASN A CA 1
ATOM 1350 C C . ASN A 1 172 ? -12.332 12.912 5.297 1.00 85.75 172 ASN A C 1
ATOM 1352 O O . ASN A 1 172 ? -12.473 13.145 4.096 1.00 85.75 172 ASN A O 1
ATOM 1356 N N . ALA A 1 173 ? -12.249 11.678 5.800 1.00 82.81 173 ALA A N 1
ATOM 1357 C CA . ALA A 1 173 ? -12.325 10.468 4.985 1.00 82.81 173 ALA A CA 1
ATOM 1358 C C . ALA A 1 173 ? -13.614 10.422 4.148 1.00 82.81 173 ALA A C 1
ATOM 1360 O O . ALA A 1 173 ? -13.561 10.249 2.932 1.00 82.81 173 ALA A O 1
ATOM 1361 N N . THR A 1 174 ? -14.765 10.673 4.777 1.00 82.06 174 THR A N 1
ATOM 1362 C CA . THR A 1 174 ? -16.080 10.697 4.110 1.00 82.06 174 THR A CA 1
ATOM 1363 C C . THR A 1 174 ? -16.170 11.802 3.054 1.00 82.06 174 THR A C 1
ATOM 1365 O O . THR A 1 174 ? -16.849 11.655 2.039 1.00 82.06 174 THR A O 1
ATOM 1368 N N . SER A 1 175 ? -15.459 12.910 3.269 1.00 81.38 175 SER A N 1
ATOM 1369 C CA . SER A 1 175 ? -15.398 14.041 2.337 1.00 81.38 175 SER A CA 1
ATOM 1370 C C . SER A 1 175 ? -14.373 13.855 1.208 1.00 81.38 175 SER A C 1
ATOM 1372 O O . SER A 1 175 ? -14.239 14.742 0.366 1.00 81.38 175 SER A O 1
ATOM 1374 N N . GLY A 1 176 ? -13.637 12.737 1.179 1.00 81.50 176 GLY A N 1
ATOM 1375 C CA . GLY A 1 176 ? -12.564 12.480 0.212 1.00 81.50 176 GLY A CA 1
ATOM 1376 C C . GLY A 1 176 ? -11.269 13.263 0.472 1.00 81.50 176 GLY A C 1
ATOM 1377 O O . GLY A 1 176 ? -10.377 13.278 -0.380 1.00 81.50 176 GLY A O 1
ATOM 1378 N N . ASN A 1 177 ? -11.154 13.910 1.633 1.00 85.19 177 ASN A N 1
ATOM 1379 C CA . ASN A 1 177 ? -9.951 14.617 2.061 1.00 85.19 177 ASN A CA 1
ATOM 1380 C C . ASN A 1 177 ? -8.976 13.655 2.748 1.00 85.19 177 ASN A C 1
ATOM 1382 O O . ASN A 1 177 ? -9.358 12.594 3.244 1.00 85.19 177 ASN A O 1
ATOM 1386 N N . SER A 1 178 ? -7.703 14.044 2.822 1.00 84.94 178 SER A N 1
ATOM 1387 C CA . SER A 1 178 ? -6.706 13.232 3.514 1.00 84.94 178 SER A CA 1
ATOM 1388 C C . SER A 1 178 ? -6.938 13.221 5.026 1.00 84.94 178 SER A C 1
ATOM 1390 O O . SER A 1 178 ? -7.132 14.257 5.672 1.00 84.94 178 SER A O 1
ATOM 1392 N N . ILE A 1 179 ? -6.820 12.032 5.615 1.00 88.75 179 ILE A N 1
ATOM 1393 C CA . ILE A 1 179 ? -6.825 11.842 7.070 1.00 88.75 179 ILE A CA 1
ATOM 1394 C C . ILE A 1 179 ? -5.629 12.560 7.719 1.00 88.75 179 ILE A C 1
ATOM 1396 O O . ILE A 1 179 ? -5.737 13.074 8.833 1.00 88.75 179 ILE A O 1
ATOM 1400 N N . LEU A 1 180 ? -4.498 12.667 7.012 1.00 89.38 180 LEU A N 1
ATOM 1401 C CA . LEU A 1 180 ? -3.286 13.311 7.530 1.00 89.38 180 LEU A CA 1
ATOM 1402 C C . LEU A 1 180 ? -3.459 14.826 7.699 1.00 89.38 180 LEU A C 1
ATOM 1404 O O . LEU A 1 180 ? -2.679 15.445 8.427 1.00 89.38 180 LEU A O 1
ATOM 1408 N N . GLU A 1 181 ? -4.460 15.424 7.051 1.00 87.88 181 GLU A N 1
ATOM 1409 C CA . GLU A 1 181 ? -4.832 16.831 7.232 1.00 87.88 181 GLU A CA 1
ATOM 1410 C C . GLU A 1 181 ? -5.740 17.046 8.450 1.00 87.88 181 GLU A C 1
ATOM 1412 O O . GLU A 1 181 ? -5.694 18.120 9.045 1.00 87.88 181 GLU A O 1
ATOM 1417 N N . ALA A 1 182 ? -6.525 16.035 8.844 1.00 86.94 182 ALA A N 1
ATOM 1418 C CA . ALA A 1 182 ? -7.387 16.091 10.032 1.00 86.94 182 ALA A CA 1
ATOM 1419 C C . ALA A 1 182 ? -6.583 15.964 11.332 1.00 86.94 182 ALA A C 1
ATOM 1421 O O . ALA A 1 182 ? -6.845 16.679 12.295 1.00 86.94 182 ALA A O 1
ATOM 1422 N N . GLU A 1 183 ? -5.596 15.067 11.356 1.00 88.44 183 GLU A N 1
ATOM 1423 C CA . GLU A 1 183 ? -4.801 14.771 12.547 1.00 88.44 183 GLU A CA 1
ATOM 1424 C C . GLU A 1 183 ? -3.304 14.871 12.225 1.00 88.44 183 GLU A C 1
ATOM 1426 O O . GLU A 1 183 ? -2.731 14.012 11.551 1.00 88.44 183 GLU A O 1
ATOM 1431 N N . MET A 1 184 ? -2.648 15.920 12.733 1.00 85.81 184 MET A N 1
ATOM 1432 C CA . MET A 1 184 ? -1.234 16.214 12.455 1.00 85.81 184 MET A CA 1
ATOM 1433 C C . MET A 1 184 ? -0.267 15.142 12.976 1.00 85.81 184 MET A C 1
ATOM 1435 O O . MET A 1 184 ? 0.841 15.021 12.454 1.00 85.81 184 MET A O 1
ATOM 1439 N N . ARG A 1 185 ? -0.665 14.376 13.997 1.00 87.12 185 ARG A N 1
ATOM 1440 C CA . ARG A 1 185 ? 0.107 13.254 14.553 1.00 87.12 185 ARG A CA 1
ATOM 1441 C C . ARG A 1 185 ? -0.031 11.975 13.727 1.00 87.12 185 ARG A C 1
ATOM 1443 O O . ARG A 1 185 ? 0.664 11.002 14.023 1.00 87.12 185 ARG A O 1
ATOM 1450 N N . SER A 1 186 ? -0.905 11.965 12.718 1.00 89.06 186 SER A N 1
ATOM 1451 C CA . SER A 1 186 ? -1.004 10.868 11.759 1.00 89.06 186 SER A CA 1
ATOM 1452 C C . SER A 1 186 ? 0.265 10.798 10.919 1.00 89.06 186 SER A C 1
ATOM 1454 O O . SER A 1 186 ? 0.643 11.770 10.258 1.00 89.06 186 SER A O 1
ATOM 1456 N N . GLU A 1 187 ? 0.922 9.642 10.945 1.00 89.19 187 GLU A N 1
ATOM 1457 C CA . GLU A 1 187 ? 2.136 9.374 10.173 1.00 89.19 187 GLU A CA 1
ATOM 1458 C C . GLU A 1 187 ? 1.793 8.937 8.749 1.00 89.19 187 GLU A C 1
ATOM 1460 O O . GLU A 1 187 ? 2.392 9.413 7.783 1.00 89.19 187 GLU A O 1
ATOM 1465 N N . CYS A 1 188 ? 0.827 8.028 8.632 1.00 90.81 188 CYS A N 1
ATOM 1466 C CA . CYS A 1 188 ? 0.388 7.449 7.375 1.00 90.81 188 CYS A CA 1
ATOM 1467 C C . CYS A 1 188 ? -1.058 6.956 7.458 1.00 90.81 188 CYS A C 1
ATOM 1469 O O . CYS A 1 188 ? -1.574 6.656 8.538 1.00 90.81 188 CYS A O 1
ATOM 1471 N N . SER A 1 189 ? -1.706 6.872 6.303 1.00 92.69 189 SER A N 1
ATOM 1472 C CA . SER A 1 189 ? -3.044 6.324 6.119 1.00 92.69 189 SER A CA 1
ATOM 1473 C C . SER A 1 189 ? -3.057 5.398 4.907 1.00 92.69 189 SER A C 1
ATOM 1475 O O . SER A 1 189 ? -2.220 5.490 4.004 1.00 92.69 189 SER A O 1
ATOM 1477 N N . VAL A 1 190 ? -4.009 4.474 4.906 1.00 93.12 190 VAL A N 1
ATOM 1478 C CA . VAL A 1 190 ? -4.344 3.676 3.738 1.00 93.12 190 VAL A CA 1
ATOM 1479 C C . VAL A 1 190 ? -5.852 3.558 3.604 1.00 93.12 190 VAL A C 1
A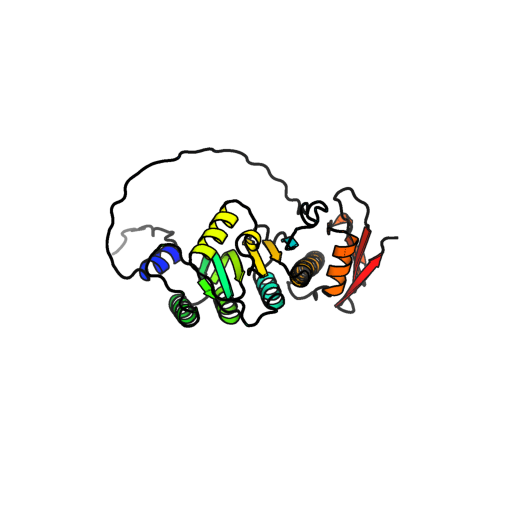TOM 1481 O O . VAL A 1 190 ? -6.554 3.318 4.584 1.00 93.12 190 VAL A O 1
ATOM 1484 N N . GLU A 1 191 ? -6.321 3.677 2.372 1.00 92.69 191 GLU A N 1
ATOM 1485 C CA . GLU A 1 191 ? -7.594 3.147 1.910 1.00 92.69 191 GLU A CA 1
ATOM 1486 C C . GLU A 1 191 ? -7.283 2.003 0.944 1.00 92.69 191 GLU A C 1
ATOM 1488 O O . GLU A 1 191 ? -6.597 2.197 -0.056 1.00 92.69 191 GLU A O 1
ATOM 1493 N N . TRP A 1 192 ? -7.723 0.792 1.258 1.00 92.44 192 TRP A N 1
ATOM 1494 C CA . TRP A 1 192 ? -7.436 -0.409 0.484 1.00 92.44 192 TRP A CA 1
ATOM 1495 C C . TRP A 1 192 ? -8.725 -1.141 0.144 1.00 92.44 192 TRP A C 1
ATOM 1497 O O . TRP A 1 192 ? -9.589 -1.315 1.002 1.00 92.44 192 TRP A O 1
ATOM 1507 N N . ARG A 1 193 ? -8.822 -1.615 -1.099 1.00 89.38 193 ARG A N 1
ATOM 1508 C CA . ARG A 1 193 ? -9.952 -2.403 -1.598 1.00 89.38 193 ARG A CA 1
ATOM 1509 C C . ARG A 1 193 ? -9.437 -3.614 -2.369 1.00 89.38 193 ARG A C 1
ATOM 1511 O O . ARG A 1 193 ? -8.521 -3.483 -3.178 1.00 89.38 193 ARG A O 1
ATOM 1518 N N . LEU A 1 194 ? -10.048 -4.783 -2.169 1.00 85.31 194 LEU A N 1
ATOM 1519 C CA . LEU A 1 194 ? -9.621 -6.055 -2.770 1.00 85.31 194 LEU A CA 1
ATOM 1520 C C . LEU A 1 194 ? -9.549 -6.000 -4.303 1.00 85.31 194 LEU A C 1
ATOM 1522 O O . LEU A 1 194 ? -8.608 -6.519 -4.899 1.00 85.31 194 LEU A O 1
ATOM 1526 N N . ASN A 1 195 ? -10.540 -5.363 -4.929 1.00 84.44 195 ASN A N 1
ATOM 1527 C CA . ASN A 1 195 ? -10.673 -5.252 -6.384 1.00 84.44 195 ASN A CA 1
ATOM 1528 C C . ASN A 1 195 ? -10.531 -3.803 -6.875 1.00 84.44 195 ASN A C 1
ATOM 1530 O O . ASN A 1 195 ? -11.088 -3.452 -7.912 1.00 84.44 195 ASN A O 1
ATOM 1534 N N . GLY A 1 196 ? -9.844 -2.950 -6.116 1.00 85.88 196 GLY A N 1
ATOM 1535 C CA . GLY A 1 196 ? -9.741 -1.526 -6.419 1.00 85.88 196 GLY A CA 1
ATOM 1536 C C . GLY A 1 196 ? -8.360 -0.944 -6.131 1.00 85.88 196 GLY A C 1
ATOM 1537 O O . GLY A 1 196 ? -7.435 -1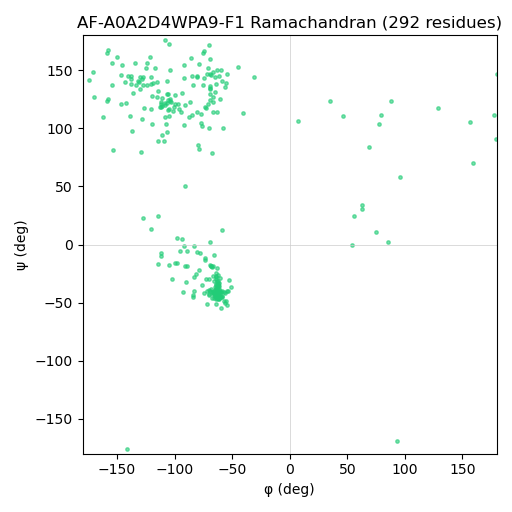.676 -5.758 1.00 85.88 196 GLY A O 1
ATOM 1538 N N . PRO A 1 197 ? -8.213 0.377 -6.311 1.00 84.69 197 PRO A N 1
ATOM 1539 C CA . PRO A 1 197 ? -7.008 1.081 -5.914 1.00 84.69 197 PRO A CA 1
ATOM 1540 C C . PRO A 1 197 ? -6.777 0.977 -4.409 1.00 84.69 197 PRO A C 1
ATOM 1542 O O . PRO A 1 197 ? -7.705 1.008 -3.601 1.00 84.69 197 PRO A O 1
ATOM 1545 N N . ALA A 1 198 ? -5.504 0.905 -4.046 1.00 89.81 198 ALA A N 1
ATOM 1546 C CA . ALA A 1 198 ? -5.020 1.176 -2.710 1.00 89.81 198 ALA A CA 1
ATOM 1547 C C . ALA A 1 198 ? -4.421 2.582 -2.687 1.00 89.81 198 ALA A C 1
ATOM 1549 O O . ALA A 1 198 ? -3.413 2.835 -3.346 1.00 89.81 198 ALA A O 1
ATOM 1550 N N . ILE A 1 199 ? -5.025 3.491 -1.931 1.00 90.88 199 ILE A N 1
ATOM 1551 C CA . ILE A 1 199 ? -4.529 4.848 -1.720 1.00 90.88 199 ILE A CA 1
ATOM 1552 C C . ILE A 1 199 ? -3.716 4.844 -0.433 1.00 90.88 199 ILE A C 1
ATOM 1554 O O . ILE A 1 199 ? -4.256 4.627 0.643 1.00 90.88 199 ILE A O 1
ATOM 1558 N N . ILE A 1 200 ? -2.415 5.076 -0.543 1.00 90.94 200 ILE A N 1
ATOM 1559 C CA . ILE A 1 200 ? -1.479 5.167 0.573 1.00 90.94 200 ILE A CA 1
ATOM 1560 C C . ILE A 1 200 ? -1.031 6.615 0.686 1.00 90.94 200 ILE A C 1
ATOM 1562 O O . ILE A 1 200 ? -0.513 7.189 -0.273 1.00 90.94 200 ILE A O 1
ATOM 1566 N N . GLU A 1 201 ? -1.181 7.193 1.870 1.00 91.06 201 GLU A N 1
ATOM 1567 C CA . GLU A 1 201 ? -0.667 8.519 2.188 1.00 91.06 201 GLU A CA 1
ATOM 1568 C C . GLU A 1 201 ? 0.335 8.407 3.333 1.00 91.06 201 GLU A C 1
ATOM 1570 O O . GLU A 1 201 ? 0.140 7.644 4.277 1.00 91.06 201 GLU A O 1
ATOM 1575 N N . SER A 1 202 ? 1.445 9.133 3.259 1.00 89.44 202 SER A N 1
ATOM 1576 C CA . SER A 1 202 ? 2.501 9.040 4.264 1.00 89.44 202 SER A CA 1
ATOM 1577 C C . SER A 1 202 ? 3.315 10.319 4.347 1.00 89.44 202 SER A C 1
ATOM 1579 O O . SER A 1 202 ? 3.730 10.875 3.332 1.00 89.44 202 SER A O 1
ATOM 1581 N N . ARG A 1 203 ? 3.628 10.749 5.571 1.00 85.75 203 ARG A N 1
ATOM 1582 C CA . ARG A 1 203 ? 4.621 11.803 5.837 1.00 85.75 203 ARG A CA 1
ATOM 1583 C C . ARG A 1 203 ? 6.060 11.319 5.638 1.00 85.75 203 ARG A C 1
ATOM 1585 O O . ARG A 1 203 ? 6.975 12.132 5.584 1.00 85.75 203 ARG A O 1
ATOM 1592 N N . ASN A 1 204 ? 6.261 10.006 5.525 1.00 85.44 204 ASN A N 1
ATOM 1593 C CA . ASN A 1 204 ? 7.542 9.383 5.221 1.00 85.44 204 ASN A CA 1
ATOM 1594 C C . ASN A 1 204 ? 7.569 8.866 3.772 1.00 85.44 204 ASN A C 1
ATOM 1596 O O . ASN A 1 204 ? 6.846 7.921 3.429 1.00 85.44 204 ASN A O 1
ATOM 1600 N N . LEU A 1 205 ? 8.444 9.450 2.948 1.00 84.69 205 LEU A N 1
ATOM 1601 C CA . LEU A 1 205 ? 8.654 9.054 1.554 1.00 84.69 205 LEU A CA 1
ATOM 1602 C C . LEU A 1 205 ? 9.128 7.598 1.413 1.00 84.69 205 LEU A C 1
ATOM 1604 O O . LEU A 1 205 ? 8.778 6.947 0.430 1.00 84.69 205 LEU A O 1
ATOM 1608 N N . ASP A 1 206 ? 9.844 7.048 2.398 1.00 85.38 206 ASP A N 1
ATOM 1609 C CA . ASP A 1 206 ? 10.324 5.661 2.352 1.00 85.38 206 ASP A CA 1
ATOM 1610 C C . ASP A 1 206 ? 9.166 4.656 2.271 1.00 85.38 206 ASP A C 1
ATOM 1612 O O . ASP A 1 206 ? 9.280 3.615 1.623 1.00 85.38 206 ASP A O 1
ATOM 1616 N N . MET A 1 207 ? 8.021 4.969 2.890 1.00 86.94 207 MET A N 1
ATOM 1617 C CA . MET A 1 207 ? 6.827 4.122 2.832 1.00 86.94 207 MET A CA 1
ATOM 1618 C C . MET A 1 207 ? 6.207 4.120 1.430 1.00 86.94 207 MET A C 1
ATOM 1620 O O . MET A 1 207 ? 5.818 3.066 0.929 1.00 86.94 207 MET A O 1
ATOM 1624 N N . ILE A 1 208 ? 6.177 5.282 0.772 1.00 87.38 208 ILE A N 1
ATOM 1625 C CA . ILE A 1 208 ? 5.721 5.418 -0.618 1.00 87.38 208 ILE A CA 1
ATOM 1626 C C . ILE A 1 208 ? 6.665 4.673 -1.563 1.00 87.38 208 ILE A C 1
ATOM 1628 O O . ILE A 1 208 ? 6.220 3.907 -2.415 1.00 87.38 208 ILE A O 1
ATOM 1632 N N . ALA A 1 209 ? 7.974 4.827 -1.369 1.00 88.25 209 ALA A N 1
ATOM 1633 C CA . ALA A 1 209 ? 8.990 4.115 -2.133 1.00 88.25 209 ALA A CA 1
ATOM 1634 C C . ALA A 1 209 ? 8.896 2.591 -1.950 1.00 88.25 209 ALA A C 1
ATOM 1636 O O . ALA A 1 209 ? 9.019 1.841 -2.919 1.00 88.25 209 ALA A O 1
ATOM 1637 N N . ALA A 1 210 ? 8.631 2.120 -0.727 1.00 89.00 210 ALA A N 1
ATOM 1638 C CA . ALA A 1 210 ? 8.410 0.706 -0.435 1.00 89.00 210 ALA A CA 1
ATOM 1639 C C . ALA A 1 210 ? 7.152 0.162 -1.127 1.00 89.00 210 ALA A C 1
ATOM 1641 O O . ALA A 1 210 ? 7.185 -0.944 -1.672 1.00 89.00 210 ALA A O 1
ATOM 1642 N N . ALA A 1 211 ? 6.066 0.939 -1.124 1.00 88.94 211 ALA A N 1
ATOM 1643 C CA . ALA A 1 211 ? 4.819 0.585 -1.789 1.00 88.94 211 ALA A CA 1
ATOM 1644 C C . ALA A 1 211 ? 4.986 0.473 -3.302 1.00 88.94 211 ALA A C 1
ATOM 1646 O O . ALA A 1 211 ? 4.606 -0.532 -3.901 1.00 88.94 211 ALA A O 1
ATOM 1647 N N . LEU A 1 212 ? 5.643 1.460 -3.902 1.00 88.88 212 LEU A N 1
ATOM 1648 C CA . LEU A 1 212 ? 5.952 1.443 -5.320 1.00 88.88 212 LEU A CA 1
ATOM 1649 C C . LEU A 1 212 ? 6.900 0.291 -5.684 1.00 88.88 212 LEU A C 1
ATOM 1651 O O . LEU A 1 212 ? 6.715 -0.369 -6.700 1.00 88.88 212 LEU A O 1
ATOM 1655 N N . GLY A 1 213 ? 7.889 -0.002 -4.837 1.00 90.38 213 GLY A N 1
ATOM 1656 C CA . GLY A 1 213 ? 8.767 -1.155 -5.023 1.00 90.38 213 GLY A CA 1
ATOM 1657 C C . GLY A 1 213 ? 8.012 -2.491 -4.999 1.00 90.38 213 GLY A C 1
ATOM 1658 O O . GLY A 1 213 ? 8.322 -3.385 -5.786 1.00 90.38 213 GLY A O 1
ATOM 1659 N N . ALA A 1 214 ? 7.001 -2.633 -4.136 1.00 89.88 214 ALA A N 1
ATOM 1660 C CA . ALA A 1 214 ? 6.131 -3.809 -4.137 1.00 89.88 214 ALA A CA 1
ATOM 1661 C C . ALA A 1 214 ? 5.332 -3.922 -5.445 1.00 89.88 214 ALA A C 1
ATOM 1663 O O . ALA A 1 214 ? 5.245 -5.009 -6.015 1.00 89.88 214 ALA A O 1
ATOM 1664 N N . ASP A 1 215 ? 4.820 -2.803 -5.959 1.00 89.06 215 ASP A N 1
ATOM 1665 C CA . ASP A 1 215 ? 4.095 -2.784 -7.229 1.00 89.06 215 ASP A CA 1
ATOM 1666 C C . ASP A 1 215 ? 4.992 -3.127 -8.431 1.00 89.06 215 ASP A C 1
ATOM 1668 O O . ASP A 1 215 ? 4.616 -3.941 -9.271 1.00 89.06 215 ASP A O 1
ATOM 1672 N N . MET A 1 216 ? 6.226 -2.613 -8.475 1.00 90.56 216 MET A N 1
ATOM 1673 C CA . MET A 1 216 ? 7.193 -2.944 -9.534 1.00 90.56 216 MET A CA 1
ATOM 1674 C C . MET A 1 216 ? 7.618 -4.417 -9.513 1.00 90.56 216 MET A C 1
ATOM 1676 O O . MET A 1 216 ? 7.763 -5.039 -10.568 1.00 90.56 216 MET A O 1
ATOM 1680 N N . ALA A 1 217 ? 7.802 -5.006 -8.327 1.00 90.81 217 ALA A N 1
ATOM 1681 C CA . ALA A 1 217 ? 8.066 -6.440 -8.215 1.00 90.81 217 ALA A CA 1
ATOM 1682 C C . ALA A 1 217 ? 6.894 -7.257 -8.767 1.00 90.81 217 ALA A C 1
ATOM 1684 O O . ALA A 1 217 ? 7.099 -8.138 -9.603 1.00 90.81 217 ALA A O 1
ATOM 1685 N N . ARG A 1 218 ? 5.666 -6.895 -8.382 1.00 88.31 218 ARG A N 1
ATOM 1686 C CA . ARG A 1 218 ? 4.435 -7.528 -8.868 1.00 88.31 218 ARG A CA 1
ATOM 1687 C C . ARG A 1 218 ? 4.277 -7.393 -10.380 1.00 88.31 218 ARG A C 1
ATOM 1689 O O . ARG A 1 218 ? 3.861 -8.344 -11.037 1.00 88.31 218 ARG A O 1
ATOM 1696 N N . TYR A 1 219 ? 4.617 -6.234 -10.934 1.00 88.94 219 TYR A N 1
ATOM 1697 C CA . TYR A 1 219 ? 4.624 -6.007 -12.373 1.00 88.94 219 TYR A CA 1
ATOM 1698 C C . TYR A 1 219 ? 5.516 -7.039 -13.077 1.00 88.94 219 TYR A C 1
ATOM 1700 O O . TYR A 1 219 ? 5.062 -7.740 -13.980 1.00 88.94 219 TYR A O 1
ATOM 1708 N N . VAL A 1 220 ? 6.752 -7.226 -12.606 1.00 90.94 220 VAL A N 1
ATOM 1709 C CA . VAL A 1 220 ? 7.676 -8.226 -13.166 1.00 90.94 220 VAL A CA 1
ATOM 1710 C C . VAL A 1 220 ? 7.192 -9.663 -12.951 1.00 90.94 220 VAL A C 1
ATOM 1712 O O . VAL A 1 220 ? 7.296 -10.481 -13.866 1.00 90.94 220 VAL A O 1
ATOM 1715 N N . GLU A 1 221 ? 6.635 -9.982 -11.783 1.00 90.25 221 GLU A N 1
ATOM 1716 C CA . GLU A 1 221 ? 6.044 -11.299 -11.502 1.00 90.25 221 GLU A CA 1
ATOM 1717 C C . GLU A 1 221 ? 4.922 -11.629 -12.483 1.00 90.25 221 GLU A C 1
ATOM 1719 O O . GLU A 1 221 ? 4.907 -12.723 -13.049 1.00 90.25 221 GLU A O 1
ATOM 1724 N N . ALA A 1 222 ? 4.032 -10.669 -12.745 1.00 88.38 222 ALA A N 1
ATOM 1725 C CA . ALA A 1 222 ? 2.944 -10.820 -13.702 1.00 88.38 222 ALA A CA 1
ATOM 1726 C C . ALA A 1 222 ? 3.470 -11.054 -15.126 1.00 88.38 222 ALA A C 1
ATOM 1728 O O . ALA A 1 222 ? 2.989 -11.955 -15.813 1.00 88.38 222 ALA A O 1
ATOM 1729 N N . PHE A 1 223 ? 4.501 -10.313 -15.549 1.00 86.00 223 PHE A N 1
ATOM 1730 C CA . PHE A 1 223 ? 5.148 -10.513 -16.851 1.00 86.00 223 PHE A CA 1
ATOM 1731 C C . PHE A 1 223 ? 5.793 -11.892 -17.005 1.00 86.00 223 PHE A C 1
ATOM 1733 O O . PHE A 1 223 ? 5.799 -12.456 -18.099 1.00 86.00 223 PHE A O 1
ATOM 1740 N N . LEU A 1 224 ? 6.342 -12.435 -15.919 1.00 87.94 224 LEU A N 1
ATOM 1741 C CA . LEU A 1 224 ? 7.002 -13.739 -15.909 1.00 87.94 224 LEU A CA 1
ATOM 1742 C C . LEU A 1 224 ? 6.052 -14.907 -15.605 1.00 87.94 224 LEU A C 1
ATOM 1744 O O . LEU A 1 224 ? 6.482 -16.058 -15.669 1.00 87.94 224 LEU A O 1
ATOM 1748 N N . GLY A 1 225 ? 4.785 -14.639 -15.275 1.00 88.75 225 GLY A N 1
ATOM 1749 C CA . GLY A 1 225 ? 3.837 -15.663 -14.832 1.00 88.75 225 GLY A CA 1
ATOM 1750 C C . GLY A 1 225 ? 4.253 -16.337 -13.519 1.00 88.75 225 GLY A C 1
ATOM 1751 O O . GLY A 1 225 ? 3.994 -17.524 -13.330 1.00 88.75 225 GLY A O 1
ATOM 1752 N N . LEU A 1 226 ? 4.944 -15.604 -12.643 1.00 88.75 226 LEU A N 1
ATOM 1753 C CA . LEU A 1 226 ? 5.412 -16.095 -11.349 1.00 88.75 226 LEU A CA 1
ATOM 1754 C C . LEU A 1 226 ? 4.392 -15.810 -10.245 1.00 88.75 226 LEU A C 1
ATOM 1756 O O . LEU A 1 226 ? 3.608 -14.863 -10.312 1.00 88.75 226 LEU A O 1
ATOM 1760 N N . GLU A 1 227 ? 4.433 -16.623 -9.190 1.00 85.56 227 GLU A N 1
ATOM 1761 C CA . GLU A 1 227 ? 3.712 -16.316 -7.954 1.00 85.56 227 GLU A CA 1
ATOM 1762 C C . GLU A 1 227 ? 4.339 -15.110 -7.243 1.00 85.56 227 GLU A C 1
ATOM 1764 O O . GLU A 1 227 ? 5.506 -14.782 -7.471 1.00 85.56 227 GLU A O 1
ATOM 1769 N N . ALA A 1 228 ? 3.571 -14.466 -6.363 1.00 78.25 228 ALA A N 1
ATOM 1770 C CA . ALA A 1 228 ? 4.063 -13.290 -5.656 1.00 78.25 228 ALA A CA 1
ATOM 1771 C C . ALA A 1 228 ? 5.112 -13.618 -4.596 1.00 78.25 228 ALA A C 1
ATOM 1773 O O . ALA A 1 228 ? 5.032 -14.643 -3.919 1.00 78.25 228 ALA A O 1
ATOM 1774 N N . GLY A 1 229 ? 6.052 -12.694 -4.422 1.00 81.56 229 GLY A N 1
ATOM 1775 C CA . GLY A 1 229 ? 7.202 -12.836 -3.538 1.00 81.56 229 GLY A CA 1
ATOM 1776 C C . GLY A 1 229 ? 8.387 -13.561 -4.182 1.00 81.56 229 GLY A C 1
ATOM 1777 O O . GLY A 1 229 ? 9.399 -13.758 -3.512 1.00 81.56 229 GLY A O 1
ATOM 1778 N N . ASN A 1 230 ? 8.291 -13.944 -5.460 1.00 86.88 230 ASN A N 1
ATOM 1779 C CA . ASN A 1 230 ? 9.394 -14.567 -6.197 1.00 86.88 230 ASN A CA 1
ATOM 1780 C C . ASN A 1 230 ? 10.388 -13.539 -6.735 1.00 86.88 230 ASN A C 1
ATOM 1782 O O . ASN A 1 230 ? 11.553 -13.870 -6.964 1.00 86.88 230 ASN A O 1
ATOM 1786 N N . ILE A 1 231 ? 9.938 -12.302 -6.948 1.00 90.50 231 ILE A N 1
ATOM 1787 C CA . ILE A 1 231 ? 10.795 -11.211 -7.394 1.00 90.50 231 ILE A CA 1
ATOM 1788 C C . ILE A 1 231 ? 11.074 -10.308 -6.192 1.00 90.50 231 ILE A C 1
ATOM 1790 O O . ILE A 1 231 ? 10.140 -9.818 -5.553 1.00 90.50 231 ILE A O 1
ATOM 1794 N N . PRO A 1 232 ? 12.351 -10.075 -5.839 1.00 91.19 232 PRO A N 1
ATOM 1795 C CA . PRO A 1 232 ? 12.674 -9.152 -4.763 1.00 91.19 232 PRO A CA 1
ATOM 1796 C C . PRO A 1 232 ? 12.204 -7.747 -5.135 1.00 91.19 232 PRO A C 1
ATOM 1798 O O . PRO A 1 232 ? 12.198 -7.379 -6.306 1.00 91.19 232 PRO A O 1
ATOM 1801 N N . ARG A 1 233 ? 11.839 -6.936 -4.144 1.00 91.00 233 ARG A N 1
ATOM 1802 C CA . ARG A 1 233 ? 11.473 -5.534 -4.382 1.00 91.00 233 ARG A CA 1
ATOM 1803 C C . ARG A 1 233 ? 12.710 -4.723 -4.805 1.00 91.00 233 ARG A C 1
ATOM 1805 O O . ARG A 1 233 ? 13.801 -5.003 -4.297 1.00 91.00 233 ARG A O 1
ATOM 1812 N N . PRO A 1 234 ? 12.574 -3.719 -5.690 1.00 91.25 234 PRO A N 1
ATOM 1813 C CA . PRO A 1 234 ? 13.632 -2.745 -5.917 1.00 91.25 234 PRO A CA 1
ATOM 1814 C C . PRO A 1 234 ? 14.072 -2.086 -4.601 1.00 91.25 234 PRO A C 1
ATOM 1816 O O . PRO A 1 234 ? 13.233 -1.875 -3.716 1.00 91.25 234 PRO A O 1
ATOM 1819 N N . PRO A 1 235 ? 15.360 -1.729 -4.450 1.00 90.06 235 PRO A N 1
ATOM 1820 C CA . PRO A 1 235 ? 15.818 -0.952 -3.307 1.00 90.06 235 PRO A CA 1
ATOM 1821 C C . PRO A 1 235 ? 15.038 0.361 -3.177 1.00 90.06 235 PRO A C 1
ATOM 1823 O O . PRO A 1 235 ? 14.797 1.052 -4.166 1.00 90.06 235 PRO A O 1
ATOM 1826 N N . GLN A 1 236 ? 14.681 0.737 -1.949 1.00 87.38 236 GLN A N 1
ATOM 1827 C CA . GLN A 1 236 ? 13.912 1.961 -1.686 1.00 87.38 236 GLN A CA 1
ATOM 1828 C C . GLN A 1 236 ? 14.631 3.210 -2.174 1.00 87.38 236 GLN A C 1
ATOM 1830 O O . GLN A 1 236 ? 14.007 4.063 -2.790 1.00 87.38 236 GLN A O 1
ATOM 1835 N N . GLU A 1 237 ? 15.948 3.281 -1.977 1.00 88.25 237 GLU A N 1
ATOM 1836 C CA . GLU A 1 237 ? 16.763 4.391 -2.468 1.00 88.25 237 GLU A CA 1
ATOM 1837 C C . GLU A 1 237 ? 16.631 4.561 -3.989 1.00 88.25 237 GLU A C 1
ATOM 1839 O O . GLU A 1 237 ? 16.474 5.680 -4.471 1.00 88.25 237 GLU A O 1
ATOM 1844 N N . THR A 1 238 ? 16.597 3.459 -4.745 1.00 89.12 238 THR A N 1
ATOM 1845 C CA . THR A 1 238 ? 16.361 3.492 -6.194 1.00 89.12 238 THR A CA 1
ATOM 1846 C C . THR A 1 238 ? 14.982 4.060 -6.519 1.00 89.12 238 THR A C 1
ATOM 1848 O O . THR A 1 238 ? 14.862 4.901 -7.405 1.00 89.12 238 THR A O 1
ATOM 1851 N N . MET A 1 239 ? 13.944 3.658 -5.783 1.00 89.94 239 MET A N 1
ATOM 1852 C CA . MET A 1 239 ? 12.588 4.169 -6.000 1.00 89.94 239 MET A CA 1
ATOM 1853 C C . MET A 1 239 ? 12.457 5.650 -5.627 1.00 89.94 239 MET A C 1
ATOM 1855 O O . MET A 1 239 ? 11.809 6.401 -6.349 1.00 89.94 239 MET A O 1
ATOM 1859 N N . ILE A 1 240 ? 13.117 6.094 -4.555 1.00 87.06 240 ILE A N 1
ATOM 1860 C CA . ILE A 1 240 ? 13.170 7.506 -4.150 1.00 87.06 240 ILE A CA 1
ATOM 1861 C C . ILE A 1 240 ? 13.881 8.342 -5.213 1.00 87.06 240 ILE A C 1
ATOM 1863 O O . ILE A 1 240 ? 13.380 9.397 -5.590 1.00 87.06 240 ILE A O 1
ATOM 1867 N N . GLN A 1 241 ? 15.018 7.871 -5.731 1.00 85.69 241 GLN A N 1
ATOM 1868 C CA . GLN A 1 241 ? 15.749 8.555 -6.802 1.00 85.69 241 GLN A CA 1
ATOM 1869 C C . GLN A 1 241 ? 14.911 8.661 -8.082 1.00 85.69 241 GLN A C 1
ATOM 1871 O O . GLN A 1 241 ? 14.891 9.716 -8.716 1.00 85.69 241 GLN A O 1
ATOM 1876 N N . LEU A 1 242 ? 14.182 7.599 -8.441 1.00 84.00 242 LEU A N 1
ATOM 1877 C CA . LEU A 1 242 ? 13.263 7.615 -9.579 1.00 84.00 242 LEU A CA 1
ATOM 1878 C C . LEU A 1 242 ? 12.124 8.620 -9.373 1.00 84.00 242 LEU A C 1
ATOM 1880 O O . LEU A 1 242 ? 11.857 9.419 -10.271 1.00 84.00 242 LEU A O 1
ATOM 1884 N N . LEU A 1 243 ? 11.499 8.632 -8.192 1.00 81.88 243 LEU A N 1
ATOM 1885 C CA . LEU A 1 243 ? 10.448 9.592 -7.841 1.00 81.88 243 LEU A CA 1
ATOM 1886 C C . LEU A 1 243 ? 10.963 11.035 -7.881 1.00 81.88 243 LEU A C 1
ATOM 1888 O O . LEU A 1 243 ? 10.323 11.889 -8.482 1.00 81.88 243 LEU A O 1
ATOM 1892 N N . ALA A 1 244 ? 12.141 11.296 -7.312 1.00 82.19 244 ALA A N 1
ATOM 1893 C CA . ALA A 1 244 ? 12.755 12.624 -7.297 1.00 82.19 244 ALA A CA 1
ATOM 1894 C C . ALA A 1 244 ? 13.106 13.143 -8.702 1.00 82.19 244 ALA A C 1
ATOM 1896 O O . ALA A 1 244 ? 13.159 14.351 -8.918 1.00 82.19 244 ALA A O 1
ATOM 1897 N N . ARG A 1 245 ? 13.368 12.241 -9.655 1.00 78.19 245 ARG A N 1
ATOM 1898 C CA . ARG A 1 245 ? 13.696 12.598 -11.040 1.00 78.19 245 ARG A CA 1
ATOM 1899 C C . ARG A 1 245 ? 12.460 12.846 -11.896 1.00 78.19 245 ARG A C 1
ATOM 1901 O O . ARG A 1 245 ? 12.463 13.768 -12.704 1.00 78.19 245 ARG A O 1
ATOM 1908 N N . THR A 1 246 ? 11.455 11.989 -11.764 1.00 70.56 246 THR A N 1
ATOM 1909 C CA . THR A 1 246 ? 10.308 11.934 -12.687 1.00 70.56 246 THR A CA 1
ATOM 1910 C C . THR A 1 246 ? 9.073 12.649 -12.142 1.00 70.56 246 THR A C 1
ATOM 1912 O O . THR A 1 246 ? 8.136 12.919 -12.890 1.00 70.56 246 THR A O 1
ATOM 1915 N N . ASN A 1 247 ? 9.035 12.945 -10.835 1.00 70.00 247 ASN A N 1
ATOM 1916 C CA . ASN A 1 247 ? 7.873 13.454 -10.092 1.00 70.00 247 ASN A CA 1
ATOM 1917 C C . ASN A 1 247 ? 6.599 12.592 -10.228 1.00 70.00 247 ASN A C 1
ATOM 1919 O O . ASN A 1 247 ? 5.555 12.927 -9.690 1.00 70.00 247 ASN A O 1
ATOM 1923 N N . SER A 1 248 ? 6.632 11.497 -10.977 1.00 73.56 248 SER A N 1
ATOM 1924 C CA . SER A 1 248 ? 5.507 10.608 -11.245 1.00 73.56 248 SER A CA 1
ATOM 1925 C C . SER A 1 248 ? 6.040 9.414 -12.021 1.00 73.56 248 SER A C 1
ATOM 1927 O O . SER A 1 248 ? 6.926 9.556 -12.859 1.00 73.56 248 SER A O 1
ATOM 1929 N N . ILE A 1 249 ? 5.526 8.225 -11.724 1.00 77.81 249 ILE A N 1
ATOM 1930 C CA . ILE A 1 249 ? 6.008 6.990 -12.337 1.00 77.81 249 ILE A CA 1
ATOM 1931 C C . ILE A 1 249 ? 4.845 6.355 -13.075 1.00 77.81 249 ILE A C 1
ATOM 1933 O O . ILE A 1 249 ? 3.944 5.773 -12.477 1.00 77.81 249 ILE A O 1
ATOM 1937 N N . LEU A 1 250 ? 4.879 6.491 -14.395 1.00 80.81 250 LEU A N 1
ATOM 1938 C CA . LEU A 1 250 ? 3.995 5.799 -15.314 1.00 80.81 250 LEU A CA 1
ATOM 1939 C C . LEU A 1 250 ? 4.778 4.691 -16.001 1.00 80.81 250 LEU A C 1
ATOM 1941 O O . LEU A 1 250 ? 5.810 4.932 -16.632 1.00 80.81 250 LEU A O 1
ATOM 1945 N N . VAL A 1 251 ? 4.247 3.478 -15.888 1.00 83.25 251 VAL A N 1
ATOM 1946 C CA . VAL A 1 251 ? 4.772 2.280 -16.537 1.00 83.25 251 VAL A CA 1
ATOM 1947 C C . VAL A 1 251 ? 3.691 1.737 -17.455 1.00 83.25 251 VAL A C 1
ATOM 1949 O O . VAL A 1 251 ? 2.553 1.539 -17.036 1.00 83.25 251 VAL A O 1
ATOM 1952 N N . SER A 1 252 ? 4.039 1.503 -18.718 1.00 82.88 252 SER A N 1
ATOM 1953 C CA . SER A 1 252 ? 3.154 0.848 -19.679 1.00 82.88 252 SER A CA 1
ATOM 1954 C C . SER A 1 252 ? 3.796 -0.436 -20.207 1.00 82.88 252 SER A C 1
ATOM 1956 O O . SER A 1 252 ? 5.001 -0.442 -20.473 1.00 82.88 252 SER A O 1
ATOM 1958 N N . PRO A 1 253 ? 3.010 -1.498 -20.475 1.00 84.44 253 PRO A N 1
ATOM 1959 C CA . PRO A 1 253 ? 3.521 -2.738 -21.064 1.00 84.44 253 PRO A CA 1
ATOM 1960 C C . PRO A 1 253 ? 4.355 -2.536 -22.334 1.00 84.44 253 PRO A C 1
ATOM 1962 O O . PRO A 1 253 ? 5.351 -3.220 -22.542 1.00 84.44 253 PRO A O 1
ATOM 1965 N N . GLN A 1 254 ? 3.979 -1.564 -23.167 1.00 87.00 254 GLN A N 1
ATOM 1966 C CA . GLN A 1 254 ? 4.676 -1.231 -24.413 1.00 87.00 254 GLN A CA 1
ATOM 1967 C C . GLN A 1 254 ? 6.081 -0.637 -24.218 1.00 87.00 254 GLN A C 1
ATOM 1969 O O . GLN A 1 254 ? 6.882 -0.676 -25.147 1.00 87.00 254 GLN A O 1
ATOM 1974 N N . ASP A 1 255 ? 6.390 -0.121 -23.026 1.00 88.75 255 ASP A N 1
ATOM 1975 C CA . ASP A 1 255 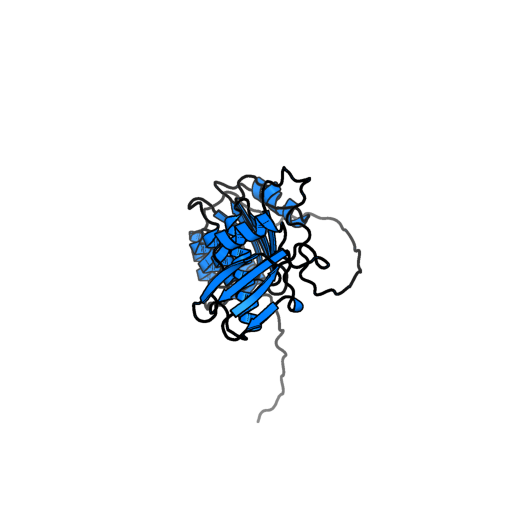? 7.722 0.400 -22.680 1.00 88.75 255 ASP A CA 1
ATOM 1976 C C . ASP A 1 255 ? 8.599 -0.651 -22.005 1.00 88.75 255 ASP A C 1
ATOM 1978 O O . ASP A 1 255 ? 9.689 -0.344 -21.527 1.00 88.75 255 ASP A O 1
ATOM 1982 N N . THR A 1 256 ? 8.108 -1.886 -21.905 1.00 91.88 256 THR A N 1
ATOM 1983 C CA . THR A 1 256 ? 8.836 -2.977 -21.270 1.00 91.88 256 THR A CA 1
ATOM 1984 C C . THR A 1 256 ? 9.503 -3.841 -22.326 1.00 91.88 256 THR A C 1
ATOM 1986 O O . THR A 1 256 ? 8.842 -4.421 -23.187 1.00 91.88 256 THR A O 1
ATOM 1989 N N . GLN A 1 257 ? 10.826 -3.951 -22.245 1.00 92.06 257 GLN A N 1
ATOM 1990 C CA . GLN A 1 257 ? 11.619 -4.834 -23.091 1.00 92.06 257 GLN A CA 1
ATOM 1991 C C . GLN A 1 257 ? 12.091 -6.037 -22.282 1.00 92.06 257 GLN A C 1
ATOM 1993 O O . GLN A 1 257 ? 12.651 -5.904 -21.195 1.00 92.06 257 GLN A O 1
ATOM 1998 N N . ILE A 1 258 ? 11.869 -7.232 -22.823 1.00 89.50 258 ILE A N 1
ATOM 1999 C CA . ILE A 1 258 ? 12.231 -8.490 -22.172 1.00 89.50 258 ILE A CA 1
ATOM 2000 C C . ILE A 1 258 ? 13.352 -9.134 -22.976 1.00 89.50 258 ILE A C 1
ATOM 2002 O O . ILE A 1 258 ? 13.169 -9.487 -24.141 1.00 89.50 258 ILE A O 1
ATOM 2006 N N . ALA A 1 259 ? 14.500 -9.316 -22.335 1.00 88.69 259 ALA A N 1
ATOM 2007 C CA . ALA A 1 259 ? 15.657 -10.012 -22.879 1.00 88.69 259 ALA A CA 1
ATOM 2008 C C . ALA A 1 259 ? 16.024 -11.202 -21.988 1.00 88.69 259 ALA A C 1
ATOM 2010 O O . ALA A 1 259 ? 15.653 -11.250 -20.817 1.00 88.69 259 ALA A O 1
ATOM 2011 N N . ASP A 1 260 ? 16.798 -12.162 -22.498 1.00 85.38 260 ASP A N 1
ATOM 2012 C CA . ASP A 1 260 ? 17.125 -13.426 -21.807 1.00 85.38 260 ASP A CA 1
ATOM 2013 C C . ASP A 1 260 ? 17.696 -13.258 -20.384 1.00 85.38 260 ASP A C 1
ATOM 2015 O O . ASP A 1 260 ? 17.435 -14.085 -19.511 1.00 85.38 260 ASP A O 1
ATOM 2019 N N . ALA A 1 261 ? 18.404 -12.161 -20.108 1.00 91.38 261 ALA A N 1
ATOM 2020 C CA . ALA A 1 261 ? 18.995 -11.882 -18.797 1.00 91.38 261 ALA A CA 1
ATOM 2021 C C . ALA A 1 261 ? 18.349 -10.704 -18.044 1.00 91.38 261 ALA A C 1
ATOM 2023 O O . ALA A 1 261 ? 18.638 -10.517 -16.860 1.00 91.38 261 ALA A O 1
ATOM 2024 N N . SER A 1 262 ? 17.479 -9.920 -18.683 1.00 93.38 262 SER A N 1
ATOM 2025 C CA . SER A 1 262 ? 16.974 -8.667 -18.115 1.00 93.38 262 SER A CA 1
ATOM 2026 C C . SER A 1 262 ? 15.530 -8.369 -18.505 1.00 93.38 262 SER A C 1
ATOM 2028 O O . SER A 1 262 ? 15.033 -8.811 -19.538 1.00 93.38 262 SER A O 1
ATOM 2030 N N . ILE A 1 263 ? 14.856 -7.602 -17.656 1.00 93.44 263 ILE A N 1
ATOM 2031 C CA . ILE A 1 263 ? 13.599 -6.932 -17.981 1.00 93.44 263 ILE A CA 1
ATOM 2032 C C . ILE A 1 263 ? 13.853 -5.443 -17.793 1.00 93.44 263 ILE A C 1
ATOM 2034 O O . ILE A 1 263 ? 14.180 -5.014 -16.689 1.00 93.44 263 ILE A O 1
ATOM 2038 N N . GLU A 1 264 ? 13.760 -4.681 -18.874 1.00 94.06 264 GLU A N 1
ATOM 2039 C CA . GLU A 1 264 ? 13.952 -3.232 -18.893 1.00 94.06 264 GLU A CA 1
ATOM 2040 C C . GLU A 1 264 ? 12.574 -2.576 -18.906 1.00 94.06 264 GLU A C 1
ATOM 2042 O O . GLU A 1 264 ? 11.785 -2.815 -19.817 1.00 94.06 264 GLU A O 1
ATOM 2047 N N . ILE A 1 265 ? 12.268 -1.793 -17.874 1.00 93.25 265 ILE A N 1
ATOM 2048 C CA . ILE A 1 265 ? 10.978 -1.124 -17.704 1.00 93.25 265 ILE A CA 1
ATOM 2049 C C . ILE A 1 265 ? 11.184 0.366 -17.948 1.00 93.25 265 ILE A C 1
ATOM 2051 O O . ILE A 1 265 ? 11.805 1.041 -17.126 1.00 93.25 265 ILE A O 1
ATOM 2055 N N . GLY A 1 266 ? 10.662 0.884 -19.058 1.00 90.75 266 GLY A N 1
ATOM 2056 C CA . GLY A 1 266 ? 10.628 2.320 -19.309 1.00 90.75 266 GLY A CA 1
ATOM 2057 C C . GLY A 1 266 ? 9.658 3.039 -18.369 1.00 90.75 266 GLY A C 1
ATOM 2058 O O . GLY A 1 266 ? 8.522 2.607 -18.176 1.00 90.75 266 GLY A O 1
ATOM 2059 N N . ILE A 1 267 ? 10.121 4.148 -17.798 1.00 89.12 267 ILE A N 1
ATOM 2060 C CA . ILE A 1 267 ? 9.388 5.011 -16.871 1.00 89.12 267 ILE A CA 1
ATOM 2061 C C . ILE A 1 267 ? 9.178 6.374 -17.525 1.00 89.12 267 ILE A C 1
ATOM 2063 O O . ILE A 1 267 ? 10.122 6.981 -18.042 1.00 89.12 267 ILE A O 1
ATOM 2067 N N . ARG A 1 268 ? 7.942 6.871 -17.463 1.00 85.06 268 ARG A N 1
ATOM 2068 C CA . ARG A 1 268 ? 7.554 8.204 -17.942 1.00 85.06 268 ARG A CA 1
ATOM 2069 C C . ARG A 1 268 ? 6.886 8.997 -16.826 1.00 85.06 268 ARG A C 1
ATOM 2071 O O . ARG A 1 268 ? 6.277 8.401 -15.942 1.00 85.06 268 ARG A O 1
ATOM 2078 N N . SER A 1 269 ? 6.916 10.321 -16.928 1.00 81.06 269 SER A N 1
ATOM 2079 C CA . SER A 1 269 ? 6.114 11.206 -16.072 1.00 81.06 269 SER A CA 1
ATOM 2080 C C . SER A 1 269 ? 4.717 11.501 -16.643 1.00 81.06 269 SER A C 1
ATOM 2082 O O . SER A 1 269 ? 3.806 11.922 -15.938 1.00 81.06 269 SER A O 1
ATOM 2084 N N . ASN A 1 270 ? 4.515 11.277 -17.947 1.00 79.06 270 ASN A N 1
ATOM 2085 C CA . ASN A 1 270 ? 3.254 11.553 -18.640 1.00 79.06 270 ASN A CA 1
ATOM 2086 C C . ASN A 1 270 ? 2.899 10.422 -19.623 1.00 79.06 270 ASN A C 1
ATOM 2088 O O . ASN A 1 270 ? 3.777 9.862 -20.279 1.00 79.06 270 ASN A O 1
ATOM 2092 N N . VAL A 1 271 ? 1.604 10.120 -19.765 1.00 75.62 271 VAL A N 1
ATOM 2093 C CA . VAL A 1 271 ? 1.037 9.081 -20.647 1.00 75.62 271 VAL A CA 1
ATOM 2094 C C . VAL A 1 271 ? 1.509 9.239 -22.095 1.00 75.62 271 VAL A C 1
ATOM 2096 O O . VAL A 1 271 ? 1.822 8.258 -22.768 1.00 75.62 271 VAL A O 1
ATOM 2099 N N . GLN A 1 272 ? 1.595 10.480 -22.578 1.00 78.50 272 GLN A N 1
ATOM 2100 C CA . GLN A 1 272 ? 2.093 10.797 -23.925 1.00 78.50 272 GLN A CA 1
ATOM 2101 C C . GLN A 1 272 ? 3.570 11.229 -23.937 1.00 78.50 272 GLN A C 1
ATOM 2103 O O . GLN A 1 272 ? 4.081 11.646 -24.975 1.00 78.50 272 GLN A O 1
ATOM 2108 N N . GLY A 1 273 ? 4.250 11.159 -22.791 1.00 78.00 273 GLY A N 1
ATOM 2109 C CA . GLY A 1 273 ? 5.651 11.535 -22.641 1.00 78.00 273 GLY A CA 1
ATOM 2110 C C . GLY A 1 273 ? 6.613 10.510 -23.238 1.00 78.00 273 GLY A C 1
ATOM 2111 O O . GLY A 1 273 ? 6.233 9.377 -23.547 1.00 78.00 273 GLY A O 1
ATOM 2112 N N . ALA A 1 274 ? 7.871 10.924 -23.389 1.00 85.50 274 ALA A N 1
ATOM 2113 C CA . ALA A 1 274 ? 8.978 10.020 -23.684 1.00 85.50 274 ALA A CA 1
ATOM 2114 C C . ALA A 1 274 ? 9.373 9.222 -22.431 1.00 85.50 274 ALA A C 1
ATOM 2116 O O . ALA A 1 274 ? 8.994 9.569 -21.313 1.00 85.50 274 ALA A O 1
ATOM 2117 N N . ILE A 1 275 ? 10.146 8.154 -22.625 1.00 87.06 275 ILE A N 1
ATOM 2118 C CA . ILE A 1 275 ? 10.794 7.449 -21.517 1.00 87.06 275 ILE A CA 1
ATOM 2119 C C . ILE A 1 275 ? 11.875 8.370 -20.945 1.00 87.06 275 ILE A C 1
ATOM 2121 O O . ILE A 1 275 ? 12.741 8.846 -21.674 1.00 87.06 275 ILE A O 1
ATOM 2125 N N . GLU A 1 276 ? 11.806 8.639 -19.646 1.00 85.75 276 GLU A N 1
ATOM 2126 C CA . GLU A 1 276 ? 12.720 9.545 -18.939 1.00 85.75 276 GLU A CA 1
ATOM 2127 C C . GLU A 1 276 ? 13.778 8.791 -18.138 1.00 85.75 276 GLU A C 1
ATOM 2129 O O . GLU A 1 276 ? 14.871 9.303 -17.878 1.00 85.75 276 GLU A O 1
ATOM 2134 N N . SER A 1 277 ? 13.423 7.592 -17.683 1.00 88.19 277 SER A N 1
ATOM 2135 C CA . SER A 1 277 ? 14.257 6.689 -16.893 1.00 88.19 277 SER A CA 1
ATOM 2136 C C . SER A 1 277 ? 13.870 5.252 -17.192 1.00 88.19 277 SER A C 1
ATOM 2138 O O . SER A 1 277 ? 12.774 4.982 -17.673 1.00 88.19 277 SER A O 1
ATOM 2140 N N . GLU A 1 278 ? 14.751 4.323 -16.863 1.00 90.56 278 GLU A N 1
ATOM 2141 C CA . GLU A 1 278 ? 14.481 2.898 -16.958 1.00 90.56 278 GLU A CA 1
ATOM 2142 C C . GLU A 1 278 ? 14.812 2.227 -15.627 1.00 90.56 278 GLU A C 1
ATOM 2144 O O . GLU A 1 278 ? 15.789 2.566 -14.951 1.00 90.56 278 GLU A O 1
ATOM 2149 N N . LEU A 1 279 ? 13.997 1.247 -15.257 1.00 93.06 279 LEU A N 1
ATOM 2150 C CA . LEU A 1 279 ? 14.262 0.356 -14.142 1.00 93.06 279 LEU A CA 1
ATOM 2151 C C . LEU A 1 279 ? 14.504 -1.048 -14.695 1.00 93.06 279 LEU A C 1
ATOM 2153 O O . LEU A 1 279 ? 13.639 -1.634 -15.343 1.00 93.06 279 LEU A O 1
ATOM 2157 N N . VAL A 1 280 ? 15.699 -1.582 -14.456 1.00 93.56 280 VAL A N 1
ATOM 2158 C CA . VAL A 1 280 ? 16.147 -2.852 -15.028 1.00 93.56 280 VAL A CA 1
ATOM 2159 C C . VAL A 1 280 ? 16.193 -3.925 -13.951 1.00 93.56 280 VAL A C 1
ATOM 2161 O O . VAL A 1 280 ? 16.924 -3.796 -12.969 1.00 93.56 280 VAL A O 1
ATOM 2164 N N . PHE A 1 281 ? 15.453 -5.012 -14.154 1.00 95.38 281 PHE A N 1
ATOM 2165 C CA . PHE A 1 281 ? 15.551 -6.218 -13.339 1.00 95.38 281 PHE A CA 1
ATOM 2166 C C . PHE A 1 281 ? 16.480 -7.239 -14.000 1.00 95.38 281 PHE A C 1
ATOM 2168 O O . PHE A 1 281 ? 16.189 -7.755 -15.081 1.00 95.38 281 PHE A O 1
ATOM 2175 N N . LEU A 1 282 ? 17.595 -7.562 -13.344 1.00 93.12 282 LEU A N 1
ATOM 2176 C CA . LEU A 1 282 ? 18.570 -8.549 -13.811 1.00 93.12 282 LEU A CA 1
ATOM 2177 C C . LEU A 1 282 ? 18.242 -9.934 -13.245 1.00 93.12 282 LEU A C 1
ATOM 2179 O O . LEU A 1 282 ? 18.556 -10.251 -12.093 1.00 93.12 282 LEU A O 1
ATOM 2183 N N . ARG A 1 283 ? 17.650 -10.788 -14.086 1.00 88.75 283 ARG A N 1
ATOM 2184 C CA . ARG A 1 283 ? 17.093 -12.095 -13.695 1.00 88.75 283 ARG A CA 1
ATOM 2185 C C . ARG A 1 283 ? 18.109 -13.052 -13.055 1.00 88.75 283 ARG A C 1
ATOM 2187 O O . ARG A 1 283 ? 17.773 -13.622 -12.020 1.00 88.75 283 ARG A O 1
ATOM 2194 N N . PRO A 1 284 ? 19.344 -13.221 -13.579 1.00 87.44 284 PRO A N 1
ATOM 2195 C CA . PRO A 1 284 ? 20.316 -14.159 -13.003 1.00 87.44 284 PRO A CA 1
ATOM 2196 C C . PRO A 1 284 ? 20.754 -13.810 -11.578 1.00 87.44 284 PRO A C 1
ATOM 2198 O O . PRO A 1 284 ? 21.289 -14.659 -10.869 1.00 87.44 284 PRO A O 1
ATOM 2201 N N . HIS A 1 285 ? 20.577 -12.551 -11.182 1.00 87.94 285 HIS A N 1
ATOM 2202 C CA . HIS A 1 285 ? 21.082 -12.015 -9.925 1.00 87.94 285 HIS A CA 1
ATOM 2203 C C . HIS A 1 285 ? 19.962 -11.622 -8.958 1.00 87.94 285 HIS A C 1
ATOM 2205 O O . HIS A 1 285 ? 20.234 -11.452 -7.774 1.00 87.94 285 HIS A O 1
ATOM 2211 N N . GLY A 1 286 ? 18.725 -11.470 -9.444 1.00 87.69 286 GLY A N 1
ATOM 2212 C CA . GLY A 1 286 ? 17.615 -10.969 -8.638 1.00 87.69 286 GLY A CA 1
ATOM 2213 C C . GLY A 1 286 ? 17.852 -9.537 -8.154 1.00 87.69 286 GLY A C 1
ATOM 2214 O O . GLY A 1 286 ? 17.479 -9.201 -7.036 1.00 87.69 286 GLY A O 1
ATOM 2215 N N . ILE A 1 287 ? 18.524 -8.704 -8.953 1.00 92.44 287 ILE A N 1
ATOM 2216 C CA . ILE A 1 287 ? 18.858 -7.325 -8.572 1.00 92.44 287 ILE A CA 1
ATOM 2217 C C . ILE A 1 287 ? 18.188 -6.321 -9.498 1.00 92.44 287 ILE A C 1
ATOM 2219 O O . ILE A 1 287 ? 17.969 -6.591 -10.679 1.00 92.44 287 ILE A O 1
ATOM 2223 N N . TRP A 1 288 ? 17.927 -5.144 -8.946 1.00 93.19 288 TRP A N 1
ATOM 2224 C CA . TRP A 1 288 ? 17.370 -4.003 -9.656 1.00 93.19 288 TRP A CA 1
ATOM 2225 C C . TRP A 1 288 ? 18.436 -2.939 -9.871 1.00 93.19 288 TRP A C 1
ATOM 2227 O O . TRP A 1 288 ? 19.252 -2.693 -8.981 1.00 93.19 288 TRP A O 1
ATOM 2237 N N . GLN A 1 289 ? 18.428 -2.311 -11.043 1.00 91.19 289 GLN A N 1
ATOM 2238 C CA . GLN A 1 289 ? 19.344 -1.232 -11.396 1.00 91.19 289 GLN A CA 1
ATOM 2239 C C . GLN A 1 289 ? 18.588 -0.102 -12.101 1.00 91.19 289 GLN A C 1
ATOM 2241 O O . GLN A 1 289 ? 17.850 -0.378 -13.050 1.00 91.19 289 GLN A O 1
ATOM 2246 N N . PRO A 1 290 ? 18.761 1.160 -11.678 1.00 87.19 290 PRO A N 1
ATOM 2247 C CA . PRO A 1 290 ? 18.290 2.293 -12.459 1.00 87.19 290 PRO A CA 1
ATOM 2248 C C . PRO A 1 290 ? 19.203 2.506 -13.675 1.00 87.19 290 PRO A C 1
ATOM 2250 O O . PRO A 1 290 ? 20.425 2.362 -13.576 1.00 87.19 290 PRO A O 1
ATOM 2253 N N . ARG A 1 291 ? 18.622 2.890 -14.811 1.00 83.06 291 ARG A N 1
ATOM 2254 C CA . ARG A 1 291 ? 19.344 3.325 -16.013 1.00 83.06 291 ARG A CA 1
ATOM 2255 C C . ARG A 1 291 ? 18.727 4.623 -16.529 1.00 83.06 291 ARG A C 1
ATOM 2257 O O . ARG A 1 291 ? 17.515 4.816 -16.469 1.00 83.06 291 ARG A O 1
ATOM 2264 N N . GLU A 1 292 ? 19.565 5.541 -16.999 1.00 72.44 292 GLU A N 1
ATOM 2265 C CA . GLU A 1 292 ? 19.070 6.737 -17.682 1.00 72.44 292 GLU A CA 1
ATOM 2266 C C . GLU A 1 292 ? 18.607 6.364 -19.093 1.00 72.44 292 GLU A C 1
ATOM 2268 O O . GLU A 1 292 ? 19.291 5.601 -19.778 1.00 72.44 292 GLU A O 1
ATOM 2273 N N . ALA A 1 293 ? 17.464 6.903 -19.523 1.00 63.53 293 ALA A N 1
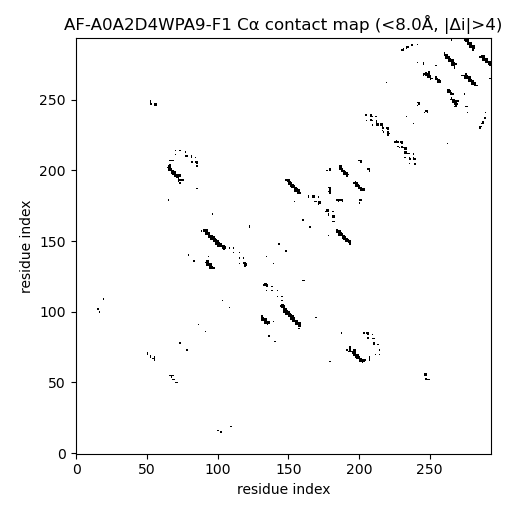ATOM 2274 C CA . ALA A 1 293 ? 17.034 6.773 -20.910 1.00 63.53 293 ALA A CA 1
ATOM 2275 C C . ALA A 1 293 ? 18.032 7.496 -21.837 1.00 63.53 293 ALA A C 1
ATOM 2277 O O . ALA A 1 293 ? 18.528 8.571 -21.487 1.00 63.53 293 ALA A O 1
ATOM 2278 N N . ALA A 1 294 ? 18.351 6.871 -22.973 1.00 57.47 294 ALA A N 1
ATOM 2279 C CA . ALA A 1 294 ? 19.334 7.354 -23.949 1.00 57.47 294 ALA A CA 1
ATOM 2280 C C . ALA A 1 294 ? 18.804 8.477 -24.853 1.00 57.47 294 ALA A C 1
ATOM 2282 O O . ALA A 1 294 ? 17.594 8.465 -25.174 1.00 57.47 294 ALA A O 1
#

Secondary structure (DSSP, 8-state):
--------PPPP---HHHHHHHTT-------------------------------S--GGGTT--SEEEEETTPPHHHHHHHHHHH---TTEEEEEEEEEEEEESSS-HHHHHHHHHTTS--------SS--EEE-HHHHHHHHHHEEEEEEEEEEEES---HHHHHHHHHHHHTT--HHHH-TTEEEEEEEETTS-EEEEES-HHHHHHHHHHHHHHHHHHHHTPPTTSSPPPPHHHHHHHHHHHSS-EEEEEEEEEETTEEEEEEESSTTSPP-EEEEEETTTTEEEEEE--

Radius of gyration: 23.14 Å; Cα contacts (8 Å, |Δi|>4): 419; chains: 1; bounding box: 64×72×52 Å

Foldseek 3Di:
DDDDDDPDDDDDDDQPVVVVVVVPDDDDDDDDDDDDDDDDDDDDDDDDPDPDDDPQDDVVPPPPLWGKDKDAADDPVLVLVLVVVLCPDQQKKKKWLDWDFPDWPDPCVVVLVVVQVVQADDDDDDDDDDDMRIGRSVNVVSVVVGTHTFKTKMWIFGDDDHPQLSVQLVVCVVVVHHSCVSHVRTAKIWTHGPRGIIMIMGSDLLSVLSSVQQSVQVVVCVVVVHDHPPQDGADSVVSVVVCVQAVAWDWDPVQWDDDPFKIKTFTHNDPPDDRQWIWIQGVVVSYIDIDGDD

pLDDT: mean 71.42, std 22.83, range [24.69, 95.38]

Mean predicted aligned error: 13.97 Å